Protein AF-A0A9X3GTL0-F1 (afdb_monomer_lite)

pLDDT: mean 81.9, std 16.26, range [33.69, 97.75]

Sequence (198 aa):
MMAAQIEPPAGISTIGQMEPIRIGATGACMTLAAVEAWAKSAAPGDSLKYAEGSLPKWSKVLPFVRDLAVRDIVFAWCDGGRRYWIKRLAKPYSSAPQPVRLARDIPPRDADMARLLSILTGYARKGVPCPSNRDLARRAELSNGDRASYLIKCLVGAGYIRCEVVPAHKGWHRIITIVGVLDGEGRDIRTADAEAGR

Secondary structure (DSSP, 8-state):
-PPP--PPPTT---BTTB--EEETTTEEE--HHHHHHHHHHPPTT-EEEEEES---TT-SHHHHHHHHHHTTSEEEEE-TTSEEEEEE-SSPP-PPPPP---------HHHHHHHHHHHHHHHHHTTPPP--HHHHHHHTT-S-HHHHHHHHHHHHHTTSEEEEEEEETTEEEEEEEE---B-TTS-BHHHHHHHTT-

Structure (mmCIF, N/CA/C/O backbone):
data_AF-A0A9X3GTL0-F1
#
_entry.id   AF-A0A9X3GTL0-F1
#
loop_
_atom_site.group_PDB
_atom_site.id
_atom_site.type_symbol
_atom_site.label_atom_id
_atom_site.label_alt_id
_atom_site.label_comp_id
_atom_site.label_asym_id
_atom_site.label_entity_id
_atom_site.label_seq_id
_atom_site.pdbx_PDB_ins_code
_atom_site.Cartn_x
_atom_site.Cartn_y
_atom_site.Cartn_z
_atom_site.occupancy
_atom_site.B_iso_or_equiv
_atom_site.auth_seq_id
_atom_site.auth_comp_id
_atom_site.auth_asym_id
_atom_site.auth_atom_id
_atom_site.pdbx_PDB_model_num
ATOM 1 N N . MET A 1 1 ? -19.277 -20.357 45.357 1.00 43.66 1 MET A N 1
ATOM 2 C CA . MET A 1 1 ? -17.827 -20.416 45.075 1.00 43.66 1 MET A CA 1
ATOM 3 C C . MET A 1 1 ? -17.419 -19.086 44.465 1.00 43.66 1 MET A C 1
ATOM 5 O O . MET A 1 1 ? -17.781 -18.825 43.327 1.00 43.66 1 MET A O 1
ATOM 9 N N . MET A 1 2 ? -16.790 -18.206 45.246 1.00 33.69 2 MET A N 1
ATOM 10 C CA . MET A 1 2 ? -16.282 -16.921 44.756 1.00 33.69 2 MET A CA 1
ATOM 11 C C . MET A 1 2 ? -14.881 -17.139 44.183 1.00 33.69 2 MET A C 1
ATOM 13 O O . MET A 1 2 ? -13.997 -17.606 44.896 1.00 33.69 2 MET A O 1
ATOM 17 N N . ALA A 1 3 ? -14.699 -16.858 42.893 1.00 37.12 3 ALA A N 1
ATOM 18 C CA . ALA A 1 3 ? -13.388 -16.885 42.259 1.00 37.12 3 ALA A CA 1
ATOM 19 C C . ALA A 1 3 ? -12.568 -15.684 42.749 1.00 37.12 3 ALA A C 1
ATOM 21 O O . ALA A 1 3 ? -13.005 -14.539 42.627 1.00 37.12 3 ALA A O 1
ATOM 22 N N . ALA A 1 4 ? -11.399 -15.961 43.324 1.00 37.81 4 ALA A N 1
ATOM 23 C CA . ALA A 1 4 ? -10.450 -14.948 43.758 1.00 37.81 4 ALA A CA 1
ATOM 24 C C . ALA A 1 4 ? -9.954 -14.140 42.548 1.00 37.81 4 ALA A C 1
ATOM 26 O O . ALA A 1 4 ? -9.439 -14.704 41.582 1.00 37.81 4 ALA A O 1
ATOM 27 N N . GLN A 1 5 ? -10.116 -12.818 42.606 1.00 36.84 5 GLN A N 1
ATOM 28 C CA . GLN A 1 5 ? -9.483 -11.893 41.671 1.00 36.84 5 GLN A CA 1
ATOM 29 C C . GLN A 1 5 ? -7.982 -11.869 41.977 1.00 36.84 5 GLN A C 1
ATOM 31 O O . GLN A 1 5 ? -7.558 -11.371 43.015 1.00 36.84 5 GLN A O 1
ATOM 36 N N . ILE A 1 6 ? -7.185 -12.458 41.088 1.00 44.44 6 ILE A N 1
ATOM 37 C CA . ILE A 1 6 ? -5.727 -12.357 41.121 1.00 44.44 6 ILE A CA 1
ATOM 38 C C . ILE A 1 6 ? -5.379 -10.961 40.599 1.00 44.44 6 ILE A C 1
ATOM 40 O O . ILE A 1 6 ? -5.516 -10.695 39.403 1.00 44.44 6 ILE A O 1
ATOM 44 N N . GLU A 1 7 ? -4.981 -10.054 41.491 1.00 37.06 7 GLU A N 1
ATOM 45 C CA . GLU A 1 7 ? -4.444 -8.754 41.091 1.00 37.06 7 GLU A CA 1
ATOM 46 C C . GLU A 1 7 ? -3.112 -8.953 40.342 1.00 37.06 7 GLU A C 1
ATOM 48 O O . GLU A 1 7 ? -2.230 -9.668 40.829 1.00 37.06 7 GLU A O 1
ATOM 53 N N . PRO A 1 8 ? -2.942 -8.367 39.142 1.00 42.88 8 PRO A N 1
ATOM 54 C CA . PRO A 1 8 ? -1.697 -8.484 38.395 1.00 42.88 8 PRO A CA 1
ATOM 55 C C . PRO A 1 8 ? -0.560 -7.708 39.088 1.00 42.88 8 PRO A C 1
ATOM 57 O O . PRO A 1 8 ? -0.805 -6.671 39.708 1.00 42.88 8 PRO A O 1
ATOM 60 N N . PRO A 1 9 ? 0.701 -8.165 38.961 1.00 43.03 9 PRO A N 1
ATOM 61 C CA . PRO A 1 9 ? 1.849 -7.517 39.588 1.00 43.03 9 PRO A CA 1
ATOM 62 C C . PRO A 1 9 ? 2.018 -6.066 39.113 1.00 43.03 9 PRO A C 1
ATOM 64 O O . PRO A 1 9 ? 1.893 -5.754 37.922 1.00 43.03 9 PRO A O 1
ATOM 67 N N . ALA A 1 10 ? 2.342 -5.181 40.059 1.00 40.44 10 ALA A N 1
ATOM 68 C CA . ALA A 1 10 ? 2.605 -3.768 39.814 1.00 40.44 10 ALA A CA 1
ATOM 69 C C . ALA A 1 10 ? 3.716 -3.601 38.761 1.00 40.44 10 ALA A C 1
ATOM 71 O O . ALA A 1 10 ? 4.876 -3.926 39.001 1.00 40.44 10 ALA A O 1
ATOM 72 N N . GLY A 1 11 ? 3.344 -3.116 37.572 1.00 47.66 11 GLY A N 1
ATOM 73 C CA . GLY A 1 11 ? 4.264 -2.889 36.450 1.00 47.66 11 GLY A CA 1
ATOM 74 C C . GLY A 1 11 ? 3.735 -3.342 35.086 1.00 47.66 11 GLY A C 1
ATOM 75 O O . GLY A 1 11 ? 4.224 -2.872 34.056 1.00 47.66 11 GLY A O 1
ATOM 76 N N . ILE A 1 12 ? 2.701 -4.190 35.048 1.00 44.53 12 ILE A N 1
ATOM 77 C CA . ILE A 1 12 ? 2.034 -4.593 33.802 1.00 44.53 12 ILE A CA 1
ATOM 78 C C . ILE A 1 12 ? 0.770 -3.748 33.623 1.00 44.53 12 ILE A C 1
ATOM 80 O O . ILE A 1 12 ? -0.306 -4.069 34.116 1.00 44.53 12 ILE A O 1
ATOM 84 N N . SER A 1 13 ? 0.913 -2.634 32.909 1.00 49.53 13 SER A N 1
ATOM 85 C CA . SER A 1 13 ? -0.215 -1.843 32.416 1.00 49.53 13 SER A CA 1
ATOM 86 C C . SER A 1 13 ? -0.981 -2.687 31.389 1.00 49.53 13 SER A C 1
ATOM 88 O O . SER A 1 13 ? -0.578 -2.789 30.231 1.00 49.53 13 SER A O 1
ATOM 90 N N . THR A 1 14 ? -2.067 -3.340 31.800 1.00 53.09 14 THR A N 1
ATOM 91 C CA . THR A 1 14 ? -2.932 -4.105 30.894 1.00 53.09 14 THR A CA 1
ATOM 92 C C . THR A 1 14 ? -3.542 -3.166 29.849 1.00 53.09 14 THR A C 1
ATOM 94 O O . THR A 1 14 ? -4.095 -2.107 30.160 1.00 53.09 14 THR A O 1
ATOM 97 N N . ILE A 1 15 ? -3.374 -3.504 28.571 1.00 58.53 15 ILE A N 1
ATOM 98 C CA . ILE A 1 15 ? -4.027 -2.842 27.438 1.00 58.53 15 ILE A CA 1
ATOM 99 C C . ILE A 1 15 ? -5.143 -3.793 26.998 1.00 58.53 15 ILE A C 1
ATOM 101 O O . ILE A 1 15 ? -4.896 -4.770 26.296 1.00 58.53 15 ILE A O 1
ATOM 105 N N . GLY A 1 16 ? -6.361 -3.555 27.487 1.00 59.62 16 GLY A N 1
ATOM 106 C CA . GLY A 1 16 ? -7.457 -4.520 27.360 1.00 59.62 16 GLY A CA 1
ATOM 107 C C . GLY A 1 16 ? -7.251 -5.780 28.207 1.00 59.62 16 GLY A C 1
ATOM 108 O O . GLY A 1 16 ? -6.554 -5.745 29.217 1.00 59.62 16 GLY A O 1
ATOM 109 N N . GLN A 1 17 ? -7.871 -6.891 27.792 1.00 63.09 17 GLN A N 1
ATOM 110 C CA . GLN A 1 17 ? -7.728 -8.215 28.424 1.00 63.09 17 GLN A CA 1
ATOM 111 C C . GLN A 1 17 ? -6.620 -9.087 27.801 1.00 63.09 17 GLN A C 1
ATOM 113 O O . GLN A 1 17 ? -6.506 -10.262 28.135 1.00 63.09 17 GLN A O 1
ATOM 118 N N . MET A 1 18 ? -5.817 -8.547 26.880 1.00 60.81 18 MET A N 1
ATOM 119 C CA . MET A 1 18 ? -4.748 -9.290 26.206 1.00 60.81 18 MET A CA 1
ATOM 120 C C . MET A 1 18 ? -3.379 -8.710 26.547 1.00 60.81 18 MET A C 1
ATOM 122 O O . MET A 1 18 ? -3.244 -7.511 26.790 1.00 60.81 18 MET A O 1
ATOM 126 N N . GLU A 1 19 ? -2.355 -9.562 26.526 1.00 68.19 19 GLU A N 1
ATOM 127 C CA . GLU A 1 19 ? -0.972 -9.119 26.659 1.00 68.19 19 GLU A CA 1
ATOM 128 C C . GLU A 1 19 ? -0.599 -8.244 25.446 1.00 68.19 19 GLU A C 1
ATOM 130 O O . GLU A 1 19 ? -0.718 -8.689 24.297 1.00 68.19 19 GLU A O 1
ATOM 135 N N . PRO A 1 20 ? -0.224 -6.970 25.650 1.00 70.00 20 PRO A N 1
ATOM 136 C CA . PRO A 1 20 ? 0.066 -6.078 24.540 1.00 70.00 20 PRO A CA 1
ATOM 137 C C . PRO A 1 20 ? 1.376 -6.443 23.851 1.00 70.00 20 PRO A C 1
ATOM 139 O O . PRO A 1 20 ? 2.355 -6.824 24.493 1.00 70.00 20 PRO A O 1
ATOM 142 N N . ILE A 1 21 ? 1.445 -6.202 22.541 1.00 77.75 21 ILE A N 1
ATOM 143 C CA . ILE A 1 21 ? 2.721 -6.237 21.833 1.00 77.75 21 ILE A CA 1
ATOM 144 C C . ILE A 1 21 ? 3.514 -5.004 22.262 1.00 77.75 21 ILE A C 1
ATOM 146 O O . ILE A 1 21 ? 3.141 -3.865 21.963 1.00 77.75 21 ILE A O 1
ATOM 150 N N . ARG A 1 22 ? 4.626 -5.241 22.960 1.00 77.00 22 ARG A N 1
ATOM 151 C CA . ARG A 1 22 ? 5.636 -4.221 23.254 1.00 77.00 22 ARG A CA 1
ATOM 152 C C . ARG A 1 22 ? 6.341 -3.836 21.957 1.00 77.00 22 ARG A C 1
ATOM 154 O O . ARG A 1 22 ? 6.874 -4.688 21.249 1.00 77.00 22 ARG A O 1
ATOM 161 N N . ILE A 1 23 ? 6.348 -2.545 21.644 1.00 74.12 23 ILE A N 1
ATOM 162 C CA . ILE A 1 23 ? 7.000 -1.993 20.463 1.00 74.12 23 ILE A CA 1
ATOM 163 C C . ILE A 1 23 ? 8.072 -0.999 20.915 1.00 74.12 23 ILE A C 1
ATOM 165 O O . ILE A 1 23 ? 7.803 0.175 21.175 1.00 74.12 23 ILE A O 1
ATOM 169 N N . GLY A 1 24 ? 9.308 -1.491 21.003 1.00 69.75 24 GLY A N 1
ATOM 170 C CA . GLY A 1 24 ? 10.448 -0.732 21.516 1.00 69.75 24 GLY A CA 1
ATOM 171 C C . GLY A 1 24 ? 10.385 -0.505 23.030 1.00 69.75 24 GLY A C 1
ATOM 172 O O . GLY A 1 24 ? 9.686 -1.210 23.752 1.00 69.75 24 GLY A O 1
ATOM 173 N N . ALA A 1 25 ? 11.138 0.488 23.512 1.00 71.31 25 ALA A N 1
ATOM 174 C CA . ALA A 1 25 ? 11.301 0.739 24.947 1.00 71.31 25 ALA A CA 1
ATOM 175 C C . ALA A 1 25 ? 10.091 1.426 25.611 1.00 71.31 25 ALA A C 1
ATOM 177 O O . ALA A 1 25 ? 9.917 1.319 26.820 1.00 71.31 25 ALA A O 1
ATOM 178 N N . THR A 1 26 ? 9.265 2.152 24.850 1.00 80.00 26 THR A N 1
ATOM 179 C CA . THR A 1 26 ? 8.249 3.059 25.420 1.00 80.00 26 THR A CA 1
ATOM 180 C C . THR A 1 26 ? 6.853 2.907 24.828 1.00 80.00 26 THR A C 1
ATOM 182 O O . THR A 1 26 ? 5.942 3.577 25.300 1.00 80.00 26 THR A O 1
ATOM 185 N N . GLY A 1 27 ? 6.665 2.075 23.800 1.00 84.81 27 GLY A N 1
ATOM 186 C CA . GLY A 1 27 ? 5.382 1.887 23.127 1.00 84.81 27 GLY A CA 1
ATOM 187 C C . GLY A 1 27 ? 4.814 0.492 23.352 1.00 84.81 27 GLY A C 1
ATOM 188 O O . GLY A 1 27 ? 5.551 -0.493 23.378 1.00 84.81 27 GLY A O 1
ATOM 189 N N . ALA A 1 28 ? 3.497 0.389 23.472 1.00 88.44 28 ALA A N 1
ATOM 190 C CA . ALA A 1 28 ? 2.800 -0.889 23.464 1.00 88.44 28 ALA A CA 1
ATOM 191 C C . ALA A 1 28 ? 1.430 -0.734 22.803 1.00 88.44 28 ALA A C 1
ATOM 193 O O . ALA A 1 28 ? 0.769 0.292 22.960 1.00 88.44 28 ALA A O 1
ATOM 194 N N . CYS A 1 29 ? 0.995 -1.731 22.038 1.00 91.00 29 CYS A N 1
ATOM 195 C CA . CYS A 1 29 ? -0.355 -1.754 21.486 1.00 91.00 29 CYS A CA 1
ATOM 196 C C . CYS A 1 29 ? -0.900 -3.171 21.366 1.00 91.00 29 CYS A C 1
ATOM 198 O O . CYS A 1 29 ? -0.155 -4.147 21.288 1.00 91.00 29 CYS A O 1
ATOM 200 N N . MET A 1 30 ? -2.222 -3.279 21.304 1.00 92.00 30 MET A N 1
ATOM 201 C CA . MET A 1 30 ? -2.885 -4.521 20.918 1.00 92.00 30 MET A CA 1
ATOM 202 C C . MET A 1 30 ? -2.563 -4.873 19.464 1.00 92.00 30 MET A C 1
ATOM 204 O O . MET A 1 30 ? -2.210 -4.008 18.659 1.00 92.00 30 MET A O 1
ATOM 208 N N . THR A 1 31 ? -2.707 -6.147 19.106 1.00 91.06 31 THR A N 1
ATOM 209 C CA . THR A 1 31 ? -2.659 -6.553 17.697 1.00 91.06 31 THR A CA 1
ATOM 210 C C . THR A 1 31 ? -3.848 -5.952 16.946 1.00 91.06 31 THR A C 1
ATOM 212 O O . THR A 1 31 ? -4.906 -5.699 17.524 1.00 91.06 31 THR A O 1
ATOM 215 N N . LEU A 1 32 ? -3.706 -5.765 15.631 1.00 92.44 32 LEU A N 1
ATOM 216 C CA . LEU A 1 32 ? -4.818 -5.311 14.791 1.00 92.44 32 LEU A CA 1
ATOM 217 C C . LEU A 1 32 ? -6.026 -6.257 14.900 1.00 92.44 32 LEU A C 1
ATOM 219 O O . LEU A 1 32 ? -7.148 -5.793 15.078 1.00 92.44 32 LEU A O 1
ATOM 223 N N . ALA A 1 33 ? -5.777 -7.570 14.893 1.00 92.19 33 ALA A N 1
ATOM 224 C CA . ALA A 1 33 ? -6.811 -8.589 15.050 1.00 92.19 33 ALA A CA 1
ATOM 225 C C . ALA A 1 33 ? -7.538 -8.497 16.402 1.00 92.19 33 ALA A C 1
ATOM 227 O O . ALA A 1 33 ? -8.751 -8.671 16.450 1.00 92.19 33 ALA A O 1
ATOM 228 N N . ALA A 1 34 ? -6.831 -8.183 17.492 1.00 93.38 34 ALA A N 1
ATOM 229 C CA . ALA A 1 34 ? -7.447 -8.046 18.809 1.00 93.38 34 ALA A CA 1
ATOM 230 C C . ALA A 1 34 ? -8.336 -6.795 18.905 1.00 93.38 34 ALA A C 1
ATOM 232 O O . ALA A 1 34 ? -9.433 -6.863 19.456 1.00 93.38 34 ALA A O 1
ATOM 233 N N . VAL A 1 35 ? -7.907 -5.669 18.322 1.00 94.50 35 VAL A N 1
ATOM 234 C CA . VAL A 1 35 ? -8.745 -4.458 18.243 1.00 94.50 35 VAL A CA 1
ATOM 235 C C . VAL A 1 35 ? -9.972 -4.701 17.363 1.00 94.50 35 VAL A C 1
ATOM 237 O O . VAL A 1 35 ? -11.073 -4.277 17.708 1.00 94.50 35 VAL A O 1
ATOM 240 N N . GLU A 1 36 ? -9.806 -5.408 16.244 1.00 95.69 36 GLU A N 1
ATOM 241 C CA . GLU A 1 36 ? -10.913 -5.784 15.364 1.00 95.69 36 GLU A CA 1
ATOM 242 C C . GLU A 1 36 ? -11.915 -6.713 16.060 1.00 95.69 36 GLU A C 1
ATOM 244 O O . GLU A 1 36 ? -13.120 -6.472 15.987 1.00 95.69 36 GLU A O 1
ATOM 249 N N . ALA A 1 37 ? -11.432 -7.747 16.752 1.00 95.25 37 ALA A N 1
ATOM 250 C CA . ALA A 1 37 ? -12.269 -8.679 17.499 1.00 95.25 37 ALA A CA 1
ATOM 251 C C . ALA A 1 37 ? -13.076 -7.951 18.579 1.00 95.25 37 ALA A C 1
ATOM 253 O O . ALA A 1 37 ? -14.293 -8.116 18.639 1.00 95.25 37 ALA A O 1
ATOM 254 N N . TRP A 1 38 ? -12.429 -7.073 19.353 1.00 95.81 38 TRP A N 1
ATOM 255 C CA . TRP A 1 38 ? -13.121 -6.242 20.335 1.00 95.81 38 TRP A CA 1
ATOM 256 C C . TRP A 1 38 ? -14.181 -5.350 19.682 1.00 95.81 38 TRP A C 1
ATOM 258 O O . TRP A 1 38 ? -15.316 -5.320 20.140 1.00 95.81 38 TRP A O 1
ATOM 268 N N . ALA A 1 39 ? -13.865 -4.667 18.576 1.00 96.12 39 ALA A N 1
ATOM 269 C CA . ALA A 1 39 ? -14.826 -3.790 17.904 1.00 96.12 39 ALA A CA 1
ATOM 270 C C . ALA A 1 39 ? -16.065 -4.544 17.376 1.00 96.12 39 ALA A C 1
ATOM 272 O O . ALA A 1 39 ? -17.151 -3.963 17.313 1.00 96.12 39 ALA A O 1
ATOM 273 N N . LYS A 1 40 ? -15.910 -5.825 17.008 1.00 96.56 40 LYS A N 1
ATOM 274 C CA . LYS A 1 40 ? -17.008 -6.704 16.578 1.00 96.56 40 LYS A CA 1
ATOM 275 C C . LYS A 1 40 ? -17.897 -7.154 17.737 1.00 96.56 40 LYS A C 1
ATOM 277 O O . LYS A 1 40 ? -19.106 -7.235 17.545 1.00 96.56 40 LYS A O 1
ATOM 282 N N . SER A 1 41 ? -17.320 -7.462 18.899 1.00 95.44 41 SER A N 1
ATOM 283 C CA . SER A 1 41 ? -18.051 -8.058 20.027 1.00 95.44 41 SER A CA 1
ATOM 284 C C . SER A 1 41 ? -18.493 -7.067 21.107 1.00 95.44 41 SER A C 1
ATOM 286 O O . SER A 1 41 ? -19.380 -7.397 21.887 1.00 95.44 41 SER A O 1
ATOM 288 N N . ALA A 1 42 ? -17.868 -5.892 21.195 1.00 94.88 42 ALA A N 1
ATOM 289 C CA . ALA A 1 42 ? -18.140 -4.906 22.238 1.00 94.88 42 ALA A CA 1
ATOM 290 C C . ALA A 1 42 ? -19.554 -4.320 22.132 1.00 94.88 42 ALA A C 1
ATOM 292 O O . ALA A 1 42 ? -20.040 -4.016 21.035 1.00 94.88 42 ALA A O 1
ATOM 293 N N . ALA A 1 43 ? -20.186 -4.106 23.285 1.00 92.94 43 ALA A N 1
ATOM 294 C CA . ALA A 1 43 ? -21.471 -3.434 23.379 1.00 92.94 43 ALA A CA 1
ATOM 295 C C . ALA A 1 43 ? -21.301 -1.913 23.197 1.00 92.94 43 ALA A C 1
ATOM 297 O O . ALA A 1 43 ? -20.251 -1.356 23.537 1.00 92.94 43 ALA A O 1
ATOM 298 N N . PRO A 1 44 ? -22.313 -1.193 22.676 1.00 96.69 44 PRO A N 1
ATOM 299 C CA . PRO A 1 44 ? -22.284 0.266 22.637 1.00 96.69 44 PRO A CA 1
ATOM 300 C C . PRO A 1 44 ? -22.039 0.856 24.031 1.00 96.69 44 PRO A C 1
ATOM 302 O O . PRO A 1 44 ? -22.753 0.546 24.978 1.00 96.69 44 PRO A O 1
ATOM 305 N N . GLY A 1 45 ? -21.043 1.732 24.150 1.00 94.62 45 GLY A N 1
ATOM 306 C CA . GLY A 1 45 ? -20.617 2.322 25.418 1.00 94.62 45 GLY A CA 1
ATOM 307 C C . GLY A 1 45 ? -19.328 1.730 25.992 1.00 94.62 45 GLY A C 1
ATOM 308 O O . GLY A 1 45 ? -18.622 2.451 26.705 1.00 94.62 45 GLY A O 1
ATOM 309 N N . ASP A 1 46 ? -18.978 0.493 25.631 1.00 94.06 46 ASP A N 1
ATOM 310 C CA . ASP A 1 46 ? -17.763 -0.171 26.108 1.00 94.06 46 ASP A CA 1
ATOM 311 C C . ASP A 1 46 ? -16.516 0.608 25.705 1.00 94.06 46 ASP A C 1
ATOM 313 O O . ASP A 1 46 ? -16.435 1.162 24.606 1.00 94.06 46 ASP A O 1
ATOM 317 N N . SER A 1 47 ? -15.521 0.637 26.590 1.00 94.75 47 SER A N 1
ATOM 318 C CA . SER A 1 47 ? -14.260 1.344 26.364 1.00 94.75 47 SER A CA 1
ATOM 319 C C . SER A 1 47 ? -13.065 0.405 26.477 1.00 94.75 47 SER A C 1
ATOM 321 O O . SER A 1 47 ? -13.045 -0.501 27.307 1.00 94.75 47 SER A O 1
ATOM 323 N N . LEU A 1 48 ? -12.053 0.640 25.647 1.00 94.19 48 LEU A N 1
ATOM 324 C CA . LEU A 1 48 ? -10.835 -0.156 25.574 1.00 94.19 48 LEU A CA 1
ATOM 325 C C . LEU A 1 48 ? -9.626 0.761 25.392 1.00 94.19 48 LEU A C 1
ATOM 327 O O . LEU A 1 48 ? -9.563 1.549 24.448 1.00 94.19 48 LEU A O 1
ATOM 331 N N . LYS A 1 49 ? -8.625 0.618 26.261 1.00 94.62 49 LYS A N 1
ATOM 332 C CA . LYS A 1 49 ? -7.279 1.128 25.988 1.00 94.62 49 LYS A CA 1
ATOM 333 C C . LYS A 1 49 ? -6.628 0.174 24.997 1.00 94.62 49 LYS A C 1
ATOM 335 O O . LYS A 1 49 ? -6.508 -1.002 25.317 1.00 94.62 49 LYS A O 1
ATOM 340 N N . TYR A 1 50 ? -6.218 0.660 23.828 1.00 93.75 50 TYR A N 1
ATOM 341 C CA . TYR A 1 50 ? -5.656 -0.183 22.760 1.00 93.75 50 TYR A CA 1
ATOM 342 C C . TYR A 1 50 ? -4.168 0.075 22.501 1.00 93.75 50 TYR A C 1
ATOM 344 O O . TYR A 1 50 ? -3.502 -0.738 21.854 1.00 93.75 50 TYR A O 1
ATOM 352 N N . ALA A 1 51 ? -3.638 1.199 22.985 1.00 93.62 51 ALA A N 1
ATOM 353 C CA . ALA A 1 51 ? -2.225 1.524 22.883 1.00 93.62 51 ALA A CA 1
ATOM 354 C C . ALA A 1 51 ? -1.762 2.468 23.994 1.00 93.62 51 ALA A C 1
ATOM 356 O O . ALA A 1 51 ? -2.555 3.200 24.583 1.00 93.62 51 ALA A O 1
ATOM 357 N N . GLU A 1 52 ? -0.457 2.498 24.232 1.00 93.06 52 GLU A N 1
ATOM 358 C CA . GLU A 1 52 ? 0.206 3.473 25.089 1.00 93.06 52 GLU A CA 1
ATOM 359 C C . GLU A 1 52 ? 1.594 3.844 24.549 1.00 93.06 52 GLU A C 1
ATOM 361 O O . GLU A 1 52 ? 2.253 3.061 23.857 1.00 93.06 52 GLU A O 1
ATOM 366 N N . GLY A 1 53 ? 2.024 5.067 24.856 1.00 90.88 53 GLY A N 1
ATOM 367 C CA . GLY A 1 53 ? 3.356 5.568 24.551 1.00 90.88 53 GLY A CA 1
ATOM 368 C C . GLY A 1 53 ? 3.567 5.984 23.094 1.00 90.88 53 GLY A C 1
ATOM 369 O O . GLY A 1 53 ? 2.669 6.498 22.425 1.00 90.88 53 GLY A O 1
ATOM 370 N N . SER A 1 54 ? 4.803 5.843 22.611 1.00 87.81 54 SER A N 1
ATOM 371 C CA . SER A 1 54 ? 5.179 6.250 21.252 1.00 87.81 54 SER A CA 1
ATOM 372 C C . SER A 1 54 ? 5.134 5.059 20.301 1.00 87.81 54 SER A C 1
ATOM 374 O O . SER A 1 54 ? 6.063 4.256 20.264 1.00 87.81 54 SER A O 1
ATOM 376 N N . LEU A 1 55 ? 4.074 4.960 19.497 1.00 84.06 55 LEU A N 1
ATOM 377 C CA . LEU A 1 55 ? 3.972 3.926 18.468 1.00 84.06 55 LEU A CA 1
ATOM 378 C C . LEU A 1 55 ? 4.779 4.301 17.215 1.00 84.06 55 LEU A C 1
ATOM 380 O O . LEU A 1 55 ? 4.740 5.455 16.778 1.00 84.06 55 LEU A O 1
ATOM 384 N N . PRO A 1 56 ? 5.483 3.348 16.583 1.00 81.00 56 PRO A N 1
ATOM 385 C CA . PRO A 1 56 ? 6.203 3.622 15.349 1.00 81.00 56 PRO A CA 1
ATOM 386 C C . PRO A 1 56 ? 5.252 3.804 14.166 1.00 81.00 56 PRO A C 1
ATOM 388 O O . PRO A 1 56 ? 4.159 3.238 14.117 1.00 81.00 56 PRO A O 1
ATOM 391 N N . LYS A 1 57 ? 5.720 4.541 13.150 1.00 82.25 57 LYS A N 1
ATOM 392 C CA . LYS A 1 57 ? 4.945 4.880 11.941 1.00 82.25 57 LYS A CA 1
ATOM 393 C C . LYS A 1 57 ? 4.431 3.664 11.160 1.00 82.25 57 LYS A C 1
ATOM 395 O O . LYS A 1 57 ? 3.453 3.785 10.431 1.00 82.25 57 LYS A O 1
ATOM 400 N N . TRP A 1 58 ? 5.081 2.508 11.290 1.00 83.62 58 TRP A N 1
ATOM 401 C CA . TRP A 1 58 ? 4.668 1.275 10.619 1.00 83.62 58 TRP A CA 1
ATOM 402 C C . TRP A 1 58 ? 3.513 0.546 11.326 1.00 83.62 58 TRP A C 1
ATOM 404 O O . TRP A 1 58 ? 2.926 -0.354 10.723 1.00 83.62 58 TRP A O 1
ATOM 414 N N . SER A 1 59 ? 3.152 0.927 12.562 1.00 87.19 59 SER A N 1
ATOM 415 C CA . SER A 1 59 ? 2.024 0.321 13.280 1.00 87.19 59 SER A CA 1
ATOM 416 C C . SER A 1 59 ? 0.715 0.566 12.531 1.00 87.19 59 SER A C 1
ATOM 418 O O . SER A 1 59 ? 0.322 1.702 12.261 1.00 87.19 59 SER A O 1
ATOM 420 N N . LYS A 1 60 ? 0.020 -0.524 12.196 1.00 91.38 60 LYS A N 1
ATOM 421 C CA . LYS A 1 60 ? -1.250 -0.485 11.455 1.00 91.38 60 LYS A CA 1
ATOM 422 C C . LYS A 1 60 ? -2.466 -0.238 12.347 1.00 91.38 60 LYS A C 1
ATOM 424 O O . LYS A 1 60 ? -3.532 0.086 11.833 1.00 91.38 60 LYS A O 1
ATOM 429 N N . VAL A 1 61 ? -2.299 -0.324 13.666 1.00 92.94 61 VAL A N 1
ATOM 430 C CA . VAL A 1 61 ? -3.388 -0.188 14.644 1.00 92.94 61 VAL A CA 1
ATOM 431 C C . VAL A 1 61 ? -3.950 1.234 14.662 1.00 92.94 61 VAL A C 1
ATOM 433 O O . VAL A 1 61 ? -5.163 1.412 14.653 1.00 92.94 61 VAL A O 1
ATOM 436 N N . LEU A 1 62 ? -3.087 2.255 14.614 1.00 91.50 62 LEU A N 1
ATOM 437 C CA . LEU A 1 62 ? -3.523 3.657 14.600 1.00 91.50 62 LEU A CA 1
ATOM 438 C C . LEU A 1 62 ? -4.342 4.014 13.343 1.00 91.50 62 LEU A C 1
ATOM 440 O O . LEU A 1 62 ? -5.439 4.550 13.503 1.00 91.50 62 LEU A O 1
ATOM 444 N N . PRO A 1 63 ? -3.880 3.725 12.105 1.00 93.88 63 PRO A N 1
ATOM 445 C CA . PRO A 1 63 ? -4.707 3.899 10.910 1.00 93.88 63 PRO A CA 1
ATOM 446 C C . PRO A 1 63 ? -6.037 3.143 10.977 1.00 93.88 63 PRO A C 1
ATOM 448 O O . PRO A 1 63 ? -7.061 3.696 10.594 1.00 93.88 63 PRO A O 1
ATOM 451 N N . PHE A 1 64 ? -6.031 1.915 11.500 1.00 94.88 64 P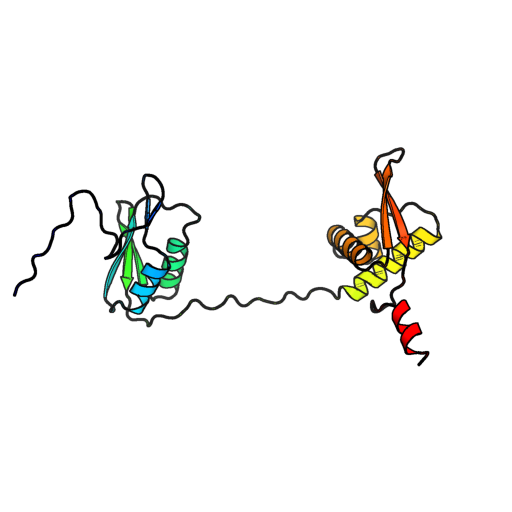HE A N 1
ATOM 452 C CA . PHE A 1 64 ? -7.235 1.096 11.627 1.00 94.88 64 PHE A CA 1
ATOM 453 C C . PHE A 1 64 ? -8.265 1.700 12.592 1.00 94.88 64 PHE A C 1
ATOM 455 O O . PHE A 1 64 ? -9.436 1.830 12.249 1.00 94.88 64 PHE A O 1
ATOM 462 N N . VAL A 1 65 ? -7.833 2.146 13.776 1.00 95.75 65 VAL A N 1
ATOM 463 C CA . VAL A 1 65 ? -8.713 2.828 14.739 1.00 95.75 65 VAL A CA 1
ATOM 464 C C . VAL A 1 65 ? -9.252 4.143 14.176 1.00 95.75 65 VAL A C 1
ATOM 466 O O . VAL A 1 65 ? -10.423 4.457 14.373 1.00 95.75 65 VAL A O 1
ATOM 469 N N . ARG A 1 66 ? -8.431 4.903 13.443 1.00 95.44 66 ARG A N 1
ATOM 470 C CA . ARG A 1 66 ? -8.889 6.128 12.768 1.00 95.44 66 ARG A CA 1
ATOM 471 C C . ARG A 1 66 ? -9.958 5.836 11.722 1.00 95.44 66 ARG A C 1
ATOM 473 O O . ARG A 1 66 ? -10.941 6.559 11.669 1.00 95.44 66 ARG A O 1
ATOM 480 N N . ASP A 1 67 ? -9.791 4.783 10.931 1.00 95.62 67 ASP A N 1
ATOM 481 C CA . ASP A 1 67 ? -10.797 4.348 9.961 1.00 95.62 67 ASP A CA 1
ATOM 482 C C . ASP A 1 67 ? -12.108 3.910 10.642 1.00 95.62 67 ASP A C 1
ATOM 484 O O . ASP A 1 67 ? -13.191 4.286 10.198 1.00 95.62 67 ASP A O 1
ATOM 488 N N . LEU A 1 68 ? -12.039 3.188 11.767 1.00 96.44 68 LEU A N 1
ATOM 489 C CA . LEU A 1 68 ? -13.225 2.885 12.580 1.00 96.44 68 LEU A CA 1
ATOM 490 C C . LEU A 1 68 ? -13.906 4.160 13.105 1.00 96.44 68 LEU A C 1
ATOM 492 O O . LEU A 1 68 ? -15.135 4.214 13.156 1.00 96.44 68 LEU A O 1
ATOM 496 N N . ALA A 1 69 ? -13.124 5.172 13.486 1.00 96.94 69 ALA A N 1
ATOM 497 C CA . ALA A 1 69 ? -13.642 6.443 13.981 1.00 96.94 69 ALA A CA 1
ATOM 498 C C . ALA A 1 69 ? -14.292 7.289 12.879 1.00 96.94 69 ALA A C 1
ATOM 500 O O . ALA A 1 69 ? -15.390 7.791 13.076 1.00 96.94 69 ALA A O 1
ATOM 501 N N . VAL A 1 70 ? -13.675 7.378 11.695 1.00 96.25 70 VAL A N 1
ATOM 502 C CA . VAL A 1 70 ? -14.251 8.049 10.510 1.00 96.25 70 VAL A CA 1
ATOM 503 C C . VAL A 1 70 ? -15.574 7.409 10.092 1.00 96.25 70 VAL A C 1
ATOM 505 O O . VAL A 1 70 ? -16.462 8.080 9.579 1.00 96.25 70 VAL A O 1
ATOM 508 N N . ARG A 1 71 ? -15.719 6.101 10.315 1.00 95.12 71 ARG A N 1
ATOM 509 C CA . ARG A 1 71 ? -16.952 5.366 10.038 1.00 95.12 71 ARG A CA 1
ATOM 510 C C . ARG A 1 71 ? -17.949 5.402 11.192 1.00 95.12 71 ARG A C 1
ATOM 512 O O . ARG A 1 71 ? -18.932 4.678 11.096 1.00 95.12 71 ARG A O 1
ATOM 519 N N . ASP A 1 72 ? -17.739 6.185 12.249 1.00 97.62 72 ASP A N 1
ATOM 520 C CA . ASP A 1 72 ? -18.594 6.274 13.447 1.00 97.62 72 ASP A CA 1
ATOM 521 C C . ASP A 1 72 ? -18.841 4.932 14.161 1.00 97.62 72 ASP A C 1
ATOM 523 O O . ASP A 1 72 ? -19.869 4.730 14.809 1.00 97.62 72 ASP A O 1
ATOM 527 N N . ILE A 1 73 ? -17.919 3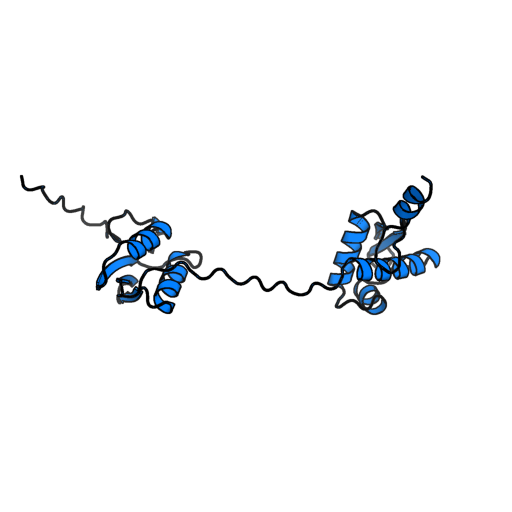.974 14.037 1.00 97.62 73 ILE A N 1
ATOM 528 C CA . ILE A 1 73 ? -18.002 2.683 14.742 1.00 97.62 73 ILE A CA 1
ATOM 529 C C . ILE A 1 73 ? -17.433 2.832 16.160 1.00 97.62 73 ILE A C 1
ATOM 531 O O . ILE A 1 73 ? -17.932 2.222 17.115 1.00 97.62 73 ILE A O 1
ATOM 535 N N . VAL A 1 74 ? -16.408 3.670 16.319 1.00 97.75 74 VAL A N 1
ATOM 536 C CA . VAL A 1 74 ? -15.789 3.976 17.613 1.00 97.75 74 VAL A CA 1
ATOM 537 C C . VAL A 1 74 ? -15.545 5.473 17.765 1.00 97.75 74 VAL A C 1
ATOM 539 O O . VAL A 1 74 ? -15.351 6.181 16.787 1.00 97.75 74 VAL A O 1
ATOM 542 N N . PHE A 1 75 ? -15.482 5.950 19.001 1.00 97.50 75 PHE A N 1
ATOM 543 C CA . PHE A 1 75 ? -14.894 7.241 19.340 1.00 97.50 75 PHE A CA 1
ATOM 544 C C . PHE A 1 75 ? -13.487 7.006 19.888 1.00 97.50 75 PHE A C 1
ATOM 546 O O . PHE A 1 75 ? -13.327 6.221 20.821 1.00 97.50 75 PHE A O 1
ATOM 553 N N . ALA A 1 76 ? -12.471 7.652 19.316 1.00 96.69 76 ALA A N 1
ATOM 554 C CA . ALA A 1 76 ? -11.076 7.482 19.717 1.00 96.69 76 ALA A CA 1
ATOM 555 C C . ALA A 1 76 ? -10.540 8.749 20.391 1.00 96.69 76 ALA A C 1
ATOM 557 O O . ALA A 1 76 ? -10.733 9.850 19.880 1.00 96.69 76 ALA A O 1
ATOM 558 N N . TRP A 1 77 ? -9.815 8.595 21.498 1.00 96.06 77 TRP A N 1
ATOM 559 C CA . TRP A 1 77 ? -9.148 9.705 22.179 1.00 96.06 77 TRP A CA 1
ATOM 560 C C . TRP A 1 77 ? -7.799 9.282 22.760 1.00 96.06 77 TRP A C 1
ATOM 562 O O . TRP A 1 77 ? -7.464 8.099 22.844 1.00 96.06 77 TRP A O 1
ATOM 572 N N . CYS A 1 78 ? -7.002 10.274 23.139 1.00 93.81 78 CYS A N 1
ATOM 573 C CA . CYS A 1 78 ? -5.739 10.091 23.836 1.00 93.81 78 CYS A CA 1
ATOM 574 C C . CYS A 1 78 ? -5.821 10.843 25.160 1.00 93.81 78 CYS A C 1
ATOM 576 O O . CYS A 1 78 ? -6.259 11.993 25.177 1.00 93.81 78 CYS A O 1
ATOM 578 N N . ASP A 1 79 ? -5.392 10.222 26.256 1.00 88.00 79 ASP A N 1
ATOM 579 C CA . ASP A 1 79 ? -5.154 10.973 27.485 1.00 88.00 79 ASP A CA 1
ATOM 580 C C . ASP A 1 79 ? -3.792 11.681 27.445 1.00 88.00 79 ASP A C 1
ATOM 582 O O . ASP A 1 79 ? -2.906 11.334 26.657 1.00 88.00 79 ASP A O 1
ATOM 586 N N . GLY A 1 80 ? -3.611 12.692 28.300 1.00 82.25 80 GLY A N 1
ATOM 587 C CA . GLY A 1 80 ? -2.361 13.459 28.383 1.00 82.25 80 GLY A CA 1
ATOM 588 C C . GLY A 1 80 ? -1.114 12.613 28.692 1.00 82.25 80 GLY A C 1
ATOM 589 O O . GLY A 1 80 ? 0.002 13.086 28.508 1.00 82.25 80 GLY A O 1
ATOM 590 N N . GLY A 1 81 ? -1.285 11.348 29.099 1.00 85.56 81 GLY A N 1
ATOM 591 C CA . GLY A 1 81 ? -0.217 10.378 29.336 1.00 85.56 81 GLY A CA 1
ATOM 592 C C . GLY A 1 81 ? 0.134 9.509 28.123 1.00 85.56 81 GLY A C 1
ATOM 593 O O . GLY A 1 81 ? 0.787 8.484 28.296 1.00 85.56 81 GLY A O 1
ATOM 594 N N . ARG A 1 82 ? -0.298 9.875 26.905 1.00 88.81 82 ARG A N 1
ATOM 595 C CA . ARG A 1 82 ? -0.111 9.078 25.674 1.00 88.81 82 ARG A CA 1
ATOM 596 C C . ARG A 1 82 ? -0.741 7.686 25.752 1.00 88.81 82 ARG A C 1
ATOM 598 O O . ARG A 1 82 ? -0.244 6.759 25.114 1.00 88.81 82 ARG A O 1
ATOM 605 N N . ARG A 1 83 ? -1.816 7.508 26.524 1.00 91.25 83 ARG A N 1
ATOM 606 C CA . ARG A 1 83 ? -2.626 6.286 26.466 1.00 91.25 83 ARG A CA 1
ATOM 607 C C . ARG A 1 83 ? -3.791 6.535 25.525 1.00 91.25 83 ARG A C 1
ATOM 609 O O . ARG A 1 83 ? -4.522 7.517 25.661 1.00 91.25 83 ARG A O 1
ATOM 616 N N . TYR A 1 84 ? -3.935 5.649 24.555 1.00 94.00 84 TYR A N 1
ATOM 617 C CA . TYR A 1 84 ? -4.928 5.753 23.504 1.00 94.00 84 TYR A CA 1
ATOM 618 C C . TYR A 1 84 ? -6.083 4.814 23.804 1.00 94.00 84 TYR A C 1
ATOM 620 O O . TYR A 1 84 ? -5.905 3.613 24.036 1.00 94.00 84 TYR A O 1
ATOM 628 N N . TRP A 1 85 ? -7.273 5.387 23.755 1.00 95.44 85 TRP A N 1
ATOM 629 C CA . TRP A 1 85 ? -8.517 4.742 24.113 1.00 95.44 85 TRP A CA 1
ATOM 630 C C . TRP A 1 85 ? -9.497 4.803 22.949 1.00 95.44 85 TRP A C 1
ATOM 632 O O . TRP A 1 85 ? -9.458 5.716 22.119 1.00 95.44 85 TRP A O 1
ATOM 642 N N . ILE A 1 86 ? -10.377 3.813 22.900 1.00 97.31 86 ILE A N 1
ATOM 643 C CA . ILE A 1 86 ? -11.537 3.773 22.018 1.00 97.31 86 ILE A CA 1
ATOM 644 C C . ILE A 1 86 ? -12.785 3.429 22.819 1.00 97.31 86 ILE A C 1
ATOM 646 O O . ILE A 1 86 ? -12.715 2.673 23.784 1.00 97.31 86 ILE A O 1
ATOM 650 N N . LYS A 1 87 ? -13.926 3.971 22.399 1.00 97.31 87 LYS A N 1
ATOM 651 C CA . LYS A 1 87 ? -15.254 3.685 22.943 1.00 97.31 87 LYS A CA 1
ATOM 652 C C . LYS A 1 87 ? -16.164 3.233 21.816 1.00 97.31 87 LYS A C 1
ATOM 654 O O . LYS A 1 87 ? -16.210 3.875 20.769 1.00 97.31 87 LYS A O 1
ATOM 659 N N . ARG A 1 88 ? -16.889 2.139 22.018 1.00 97.75 88 ARG A N 1
ATOM 660 C CA . ARG A 1 88 ? -17.802 1.569 21.033 1.00 97.75 88 ARG A CA 1
ATOM 661 C C . ARG A 1 88 ? -19.051 2.442 20.900 1.00 97.75 88 ARG A C 1
ATOM 663 O O . ARG A 1 88 ? -19.685 2.777 21.898 1.00 97.75 88 ARG A O 1
ATOM 670 N N . LEU A 1 89 ? -19.404 2.813 19.672 1.00 97.38 89 LEU A N 1
ATOM 671 C CA . LEU A 1 89 ? -20.638 3.546 19.365 1.00 97.38 89 LEU A CA 1
ATOM 672 C C . LEU A 1 89 ? -21.776 2.582 18.989 1.00 97.38 89 LEU A C 1
ATOM 674 O O . LEU A 1 89 ? -21.560 1.387 18.826 1.00 97.38 89 LEU A O 1
ATOM 678 N N . ALA A 1 90 ? -23.003 3.085 18.844 1.00 96.38 90 ALA A N 1
ATOM 679 C CA . ALA A 1 90 ? -24.165 2.247 18.522 1.00 96.38 90 ALA A CA 1
ATOM 680 C C . ALA A 1 90 ? -24.161 1.693 17.083 1.00 96.38 90 ALA A C 1
ATOM 682 O O . ALA A 1 90 ? -24.854 0.721 16.789 1.00 96.38 90 ALA A O 1
ATOM 683 N N . LYS A 1 91 ? -23.379 2.290 16.175 1.00 96.06 91 LYS A N 1
ATOM 684 C CA . LYS A 1 91 ? -23.332 1.887 14.765 1.00 96.06 91 LYS A CA 1
ATOM 685 C C . LYS A 1 91 ? -22.797 0.459 14.622 1.00 96.06 91 LYS A C 1
ATOM 687 O O . LYS A 1 91 ? -21.747 0.181 15.198 1.00 96.06 91 LYS A O 1
ATOM 692 N N . PRO A 1 92 ? -23.445 -0.450 13.876 1.00 95.44 92 PRO A N 1
ATOM 693 C CA . PRO A 1 92 ? -22.941 -1.809 13.680 1.00 95.44 92 PRO A CA 1
ATOM 694 C C . PRO A 1 92 ? -21.522 -1.834 13.105 1.00 95.44 92 PRO A C 1
ATOM 696 O O . PRO A 1 92 ? -21.134 -0.948 12.342 1.00 95.44 92 PRO A O 1
ATOM 699 N N . TYR A 1 93 ? -20.746 -2.859 13.462 1.00 95.62 93 TYR A N 1
ATOM 700 C CA . TYR A 1 93 ? -19.446 -3.072 12.836 1.00 95.62 93 TYR A CA 1
ATOM 701 C C . TYR A 1 93 ? -19.645 -3.372 11.347 1.00 95.62 93 TYR A C 1
ATOM 703 O O . TYR A 1 93 ? -20.450 -4.226 10.978 1.00 95.62 93 TYR A O 1
ATOM 711 N N . SER A 1 94 ? -18.868 -2.714 10.495 1.00 94.25 94 SER A N 1
ATOM 712 C CA . SER A 1 94 ? -18.747 -3.056 9.082 1.00 94.25 94 SER A CA 1
ATOM 713 C C . SER A 1 94 ? -17.272 -3.214 8.726 1.00 94.25 94 SER A C 1
ATOM 715 O O . SER A 1 94 ? -16.405 -2.573 9.324 1.00 94.25 94 SER A O 1
ATOM 717 N N . SER A 1 95 ? -16.959 -4.052 7.741 1.00 90.06 95 SER A N 1
ATOM 718 C CA . SER A 1 95 ? -15.602 -4.119 7.188 1.00 90.06 95 SER A CA 1
ATOM 719 C C . SER A 1 95 ? -15.258 -2.820 6.451 1.00 90.06 95 SER A C 1
ATOM 721 O O . SER A 1 95 ? -16.152 -2.087 6.014 1.00 90.06 95 SER A O 1
ATOM 723 N N . ALA A 1 96 ? -13.965 -2.508 6.338 1.00 84.62 96 ALA A N 1
ATOM 724 C CA . ALA A 1 96 ? -13.525 -1.373 5.531 1.00 84.62 96 ALA A CA 1
ATOM 725 C C . ALA A 1 96 ? -13.953 -1.585 4.065 1.00 84.62 96 ALA A C 1
ATOM 727 O O . ALA A 1 96 ? -13.882 -2.720 3.576 1.00 84.62 96 ALA A O 1
ATOM 728 N N . PRO A 1 97 ? -14.403 -0.534 3.356 1.00 80.50 97 PRO A N 1
ATOM 729 C CA . PRO A 1 97 ? -14.695 -0.646 1.934 1.00 80.50 97 PRO A CA 1
ATOM 730 C C . PRO A 1 97 ? -13.428 -1.088 1.198 1.00 80.50 97 PRO A C 1
ATOM 732 O O . PRO A 1 97 ? -12.337 -0.567 1.448 1.00 80.50 97 PRO A O 1
ATOM 735 N N . GLN A 1 98 ? -13.553 -2.070 0.302 1.00 75.25 98 GLN A N 1
ATOM 736 C CA . GLN A 1 98 ? -12.414 -2.461 -0.519 1.00 75.25 98 GLN A CA 1
ATOM 737 C C . GLN A 1 98 ? -12.014 -1.271 -1.398 1.00 75.25 98 GLN A C 1
ATOM 739 O O . GLN A 1 98 ? -12.893 -0.631 -1.982 1.00 75.25 98 GLN A O 1
ATOM 744 N N . PRO A 1 99 ? -10.713 -0.947 -1.501 1.00 69.56 99 PRO A N 1
ATOM 745 C CA . PRO A 1 99 ? -10.277 0.120 -2.381 1.00 69.56 99 PRO A CA 1
ATOM 746 C C . PRO A 1 99 ? -10.714 -0.226 -3.803 1.00 69.56 99 PRO A C 1
ATOM 748 O O . PRO A 1 99 ? -10.302 -1.252 -4.350 1.00 69.56 99 PRO A O 1
ATOM 751 N N . VAL A 1 100 ? -11.548 0.630 -4.397 1.00 64.06 100 VAL A N 1
ATOM 752 C CA . VAL A 1 100 ? -11.908 0.516 -5.809 1.00 64.06 100 VAL A CA 1
ATOM 753 C C . VAL A 1 100 ? -10.617 0.697 -6.594 1.00 64.06 100 VAL A C 1
ATOM 755 O O . VAL A 1 100 ? -10.064 1.796 -6.680 1.00 64.06 100 VAL A O 1
ATOM 758 N N . ARG A 1 101 ? -10.083 -0.404 -7.125 1.00 57.69 101 ARG A N 1
ATOM 759 C CA . ARG A 1 101 ? -8.966 -0.353 -8.062 1.00 57.69 101 ARG A CA 1
ATOM 760 C C . ARG A 1 101 ? -9.517 0.208 -9.362 1.00 57.69 101 ARG A C 1
ATOM 762 O O . ARG A 1 101 ? -10.044 -0.534 -10.182 1.00 57.69 101 ARG A O 1
ATOM 769 N N . LEU A 1 102 ? -9.418 1.523 -9.529 1.00 59.50 102 LEU A N 1
ATOM 770 C CA . LEU A 1 102 ? -9.622 2.150 -10.826 1.00 59.50 102 LEU A CA 1
ATOM 771 C C . LEU A 1 102 ? -8.546 1.590 -11.760 1.00 59.50 102 LEU A C 1
ATOM 773 O O . LEU A 1 102 ? -7.360 1.904 -11.609 1.00 59.50 102 LEU A O 1
ATOM 777 N N . ALA A 1 103 ? -8.948 0.703 -12.670 1.00 57.84 103 ALA A N 1
ATOM 778 C CA . ALA A 1 103 ? -8.102 0.300 -13.777 1.00 57.84 103 ALA A CA 1
ATOM 779 C C . ALA A 1 103 ? -7.788 1.576 -14.563 1.00 57.84 103 ALA A C 1
ATOM 781 O O . ALA A 1 103 ? -8.683 2.213 -15.110 1.00 57.84 103 ALA A O 1
ATOM 782 N N . ARG A 1 104 ? -6.530 2.017 -14.527 1.00 58.59 104 ARG A N 1
ATOM 783 C CA . ARG A 1 104 ? -6.086 3.089 -15.417 1.00 58.59 104 ARG A CA 1
ATOM 784 C C . ARG A 1 104 ? -6.093 2.518 -16.825 1.00 58.59 104 ARG A C 1
ATOM 786 O O . ARG A 1 104 ? -5.536 1.438 -17.012 1.00 58.59 104 ARG A O 1
ATOM 793 N N . ASP A 1 105 ? -6.664 3.242 -17.781 1.00 54.50 105 ASP A N 1
ATOM 794 C CA . ASP A 1 105 ? -6.531 2.899 -19.193 1.00 54.50 105 ASP A CA 1
ATOM 795 C C . ASP A 1 105 ? -5.041 2.867 -19.548 1.00 54.50 105 ASP A C 1
ATOM 797 O O . ASP A 1 105 ? -4.338 3.881 -19.523 1.00 54.50 105 ASP A O 1
ATOM 801 N N . ILE A 1 106 ? -4.529 1.662 -19.789 1.00 58.06 106 ILE A N 1
ATOM 802 C CA . ILE A 1 106 ? -3.165 1.450 -20.259 1.00 58.06 106 ILE A CA 1
ATOM 803 C C . ILE A 1 106 ? -3.233 1.580 -21.784 1.00 58.06 106 ILE A C 1
ATOM 805 O O . ILE A 1 106 ? -3.973 0.813 -22.402 1.00 58.06 106 ILE A O 1
ATOM 809 N N . PRO A 1 107 ? -2.474 2.499 -22.413 1.00 62.44 107 PRO A N 1
ATOM 810 C CA . PRO A 1 107 ? -2.414 2.587 -23.868 1.00 62.44 107 PRO A CA 1
ATOM 811 C C . PRO A 1 107 ? -2.070 1.220 -24.478 1.00 62.44 107 PRO A C 1
ATOM 813 O O . PRO A 1 107 ? -1.219 0.520 -23.901 1.00 62.44 107 PRO A O 1
ATOM 816 N N . PRO A 1 108 ? -2.692 0.835 -25.611 1.00 71.31 108 PRO A N 1
ATOM 817 C CA . PRO A 1 108 ? -2.528 -0.486 -26.203 1.00 71.31 108 PRO A CA 1
ATOM 818 C C . PRO A 1 108 ? -1.049 -0.751 -26.486 1.00 71.31 108 PRO A C 1
ATOM 820 O O . PRO A 1 108 ? -0.429 -0.151 -27.364 1.00 71.31 108 PRO A O 1
ATOM 823 N N . ARG A 1 109 ? -0.472 -1.645 -25.678 1.00 81.94 109 ARG A N 1
ATOM 824 C CA . ARG A 1 109 ? 0.964 -1.941 -25.667 1.00 81.94 109 ARG A CA 1
ATOM 825 C C . ARG A 1 109 ? 1.441 -2.432 -27.029 1.00 81.94 109 ARG A C 1
ATOM 827 O O . ARG A 1 109 ? 2.534 -2.073 -27.450 1.00 81.94 109 ARG A O 1
ATOM 834 N N . ASP A 1 110 ? 0.628 -3.237 -27.695 1.00 82.81 110 ASP A N 1
ATOM 835 C CA . ASP A 1 110 ? 1.057 -3.985 -28.871 1.00 82.81 110 ASP A CA 1
ATOM 836 C C . ASP A 1 110 ? 1.169 -3.068 -30.106 1.00 82.81 110 ASP A C 1
ATOM 838 O O . ASP A 1 110 ? 2.172 -3.120 -30.818 1.00 82.81 110 ASP A O 1
ATOM 842 N N . ALA A 1 111 ? 0.259 -2.099 -30.259 1.00 84.00 111 ALA A N 1
ATOM 843 C CA . ALA A 1 111 ? 0.368 -1.050 -31.277 1.00 84.00 111 ALA A CA 1
ATOM 844 C C . ALA A 1 111 ? 1.590 -0.136 -31.048 1.00 84.00 111 ALA A C 1
ATOM 846 O O . ALA A 1 111 ? 2.300 0.217 -31.993 1.00 84.00 111 ALA A O 1
ATOM 847 N N . ASP A 1 112 ? 1.879 0.230 -29.793 1.00 91.00 112 ASP A N 1
ATOM 848 C CA . ASP A 1 112 ? 3.090 0.993 -29.458 1.00 91.00 112 ASP A CA 1
ATOM 849 C C . ASP A 1 112 ? 4.367 0.199 -29.798 1.00 91.00 112 ASP A C 1
ATOM 851 O O . ASP A 1 112 ? 5.340 0.762 -30.309 1.00 91.00 112 ASP A O 1
ATOM 855 N N . MET A 1 113 ? 4.371 -1.112 -29.521 1.00 90.81 113 MET A N 1
ATOM 856 C CA . MET A 1 113 ? 5.485 -2.011 -29.842 1.00 90.81 113 MET A CA 1
ATOM 857 C C . MET A 1 113 ? 5.704 -2.114 -31.351 1.00 90.81 113 MET A C 1
ATOM 859 O O . MET A 1 113 ? 6.850 -2.008 -31.790 1.00 90.81 113 MET A O 1
ATOM 863 N N . ALA A 1 114 ? 4.636 -2.255 -32.139 1.00 88.31 114 ALA A N 1
ATOM 864 C CA . ALA A 1 114 ? 4.701 -2.291 -33.597 1.00 88.31 114 ALA A CA 1
ATOM 865 C C . ALA A 1 114 ? 5.313 -1.010 -34.182 1.00 88.31 114 ALA A C 1
ATOM 867 O O . ALA A 1 114 ? 6.269 -1.071 -34.964 1.00 88.31 114 ALA A O 1
ATOM 868 N N . ARG A 1 115 ? 4.832 0.168 -33.751 1.00 91.75 115 ARG A N 1
ATOM 869 C CA . ARG A 1 115 ? 5.382 1.461 -34.199 1.00 91.75 115 ARG A CA 1
ATOM 870 C C . ARG A 1 115 ? 6.861 1.595 -33.851 1.00 91.75 115 ARG A C 1
ATOM 872 O O . ARG A 1 115 ? 7.672 1.974 -34.700 1.00 91.75 115 ARG A O 1
ATOM 879 N N . LEU A 1 116 ? 7.229 1.247 -32.618 1.00 93.56 116 LEU A N 1
ATOM 880 C CA . LEU A 1 116 ? 8.613 1.322 -32.165 1.00 93.56 116 LEU A CA 1
ATOM 881 C C . LEU A 1 116 ? 9.524 0.360 -32.942 1.00 93.56 116 LEU A C 1
ATOM 883 O O . LEU A 1 116 ? 10.613 0.757 -33.358 1.00 93.56 116 LEU A O 1
ATOM 887 N N . LEU A 1 117 ? 9.076 -0.875 -33.183 1.00 92.25 117 LEU A N 1
ATOM 888 C CA . LEU A 1 117 ? 9.816 -1.870 -33.957 1.00 92.25 117 LEU A CA 1
ATOM 889 C C . LEU A 1 117 ? 10.013 -1.429 -35.413 1.00 92.25 117 LEU A C 1
ATOM 891 O O . LEU A 1 117 ? 11.110 -1.581 -35.950 1.00 92.25 117 LEU A O 1
ATOM 895 N N . SER A 1 118 ? 8.997 -0.825 -36.034 1.00 92.56 118 SER A N 1
ATOM 896 C CA . SER A 1 118 ? 9.092 -0.267 -37.389 1.00 92.56 118 SER A CA 1
ATOM 897 C C . SER A 1 118 ? 10.172 0.820 -37.484 1.00 92.56 118 SER A C 1
ATOM 899 O O . SER A 1 118 ? 11.046 0.771 -38.356 1.00 92.56 118 SER A O 1
ATOM 901 N N . ILE A 1 119 ? 10.206 1.746 -36.519 1.00 93.94 119 ILE A N 1
ATOM 902 C CA . ILE A 1 119 ? 11.238 2.792 -36.450 1.00 93.94 119 ILE A CA 1
ATOM 903 C C . ILE A 1 119 ? 12.624 2.172 -36.273 1.00 93.94 119 ILE A C 1
ATOM 905 O O . ILE A 1 119 ? 13.545 2.507 -37.019 1.00 93.94 119 ILE A O 1
ATOM 909 N N . LEU A 1 120 ? 12.781 1.251 -35.320 1.00 93.12 120 LEU A N 1
ATOM 910 C CA . LEU A 1 120 ? 14.052 0.563 -35.075 1.00 93.12 120 LEU A CA 1
ATOM 911 C C . LEU A 1 120 ? 14.547 -0.181 -36.319 1.00 93.12 120 LEU A C 1
ATOM 913 O O . LEU A 1 120 ? 15.726 -0.091 -36.657 1.00 93.12 120 LEU A O 1
ATOM 917 N N . THR A 1 121 ? 13.638 -0.830 -37.045 1.00 91.69 121 THR A N 1
ATOM 918 C CA . THR A 1 121 ? 13.933 -1.513 -38.308 1.00 91.69 121 THR A CA 1
ATOM 919 C C . THR A 1 121 ? 14.419 -0.536 -39.373 1.00 91.69 121 THR A C 1
ATOM 921 O O . THR A 1 121 ? 15.403 -0.809 -40.060 1.00 91.69 121 THR A O 1
ATOM 924 N N . GLY A 1 122 ? 13.791 0.637 -39.484 1.00 90.44 122 GLY A N 1
ATOM 925 C CA . GLY A 1 122 ? 14.231 1.691 -40.398 1.00 90.44 122 GLY A CA 1
ATOM 926 C C . GLY A 1 122 ? 15.645 2.200 -40.100 1.00 90.44 122 GLY A C 1
ATOM 927 O O . GLY A 1 122 ? 16.414 2.449 -41.027 1.00 90.44 122 GLY A O 1
ATOM 928 N N . TYR A 1 123 ? 16.010 2.324 -38.821 1.00 90.12 123 TYR A N 1
ATOM 929 C CA . TYR A 1 123 ? 17.364 2.708 -38.405 1.00 90.12 123 TYR A CA 1
ATOM 930 C C . TYR A 1 123 ? 18.388 1.603 -38.672 1.00 90.12 123 TYR A C 1
ATOM 932 O O . TYR A 1 123 ? 19.441 1.880 -39.246 1.00 90.12 123 TYR A O 1
ATOM 940 N N . ALA A 1 124 ? 18.052 0.357 -38.331 1.00 88.38 124 ALA A N 1
ATOM 941 C CA . ALA A 1 124 ? 18.909 -0.799 -38.576 1.00 88.38 124 ALA A CA 1
ATOM 942 C C . ALA A 1 124 ? 19.210 -0.974 -40.075 1.00 88.38 124 ALA A C 1
ATOM 944 O O . ALA A 1 124 ? 20.368 -1.120 -40.454 1.00 88.38 124 ALA A O 1
ATOM 945 N N . ARG A 1 125 ? 18.195 -0.855 -40.946 1.00 87.75 125 ARG A N 1
ATOM 946 C CA . ARG A 1 125 ? 18.357 -0.933 -42.414 1.00 87.75 125 ARG A CA 1
ATOM 947 C C . ARG A 1 125 ? 19.278 0.144 -42.981 1.00 87.75 125 ARG A C 1
ATOM 949 O O . ARG A 1 125 ? 19.963 -0.094 -43.967 1.00 87.75 125 ARG A O 1
ATOM 956 N N . LYS A 1 126 ? 19.280 1.330 -42.375 1.00 87.50 126 LYS A N 1
ATOM 957 C CA . LYS A 1 126 ? 20.126 2.457 -42.786 1.00 87.50 126 LYS A CA 1
ATOM 958 C C . LYS A 1 126 ? 21.551 2.368 -42.230 1.00 87.50 126 LYS A C 1
ATOM 960 O O . LYS A 1 126 ? 22.355 3.238 -42.543 1.00 87.50 126 LYS A O 1
ATOM 965 N N . GLY A 1 127 ? 21.859 1.373 -41.390 1.00 82.88 127 GLY A N 1
ATOM 966 C CA . GLY A 1 127 ? 23.179 1.212 -40.772 1.00 82.88 127 GLY A CA 1
ATOM 967 C C . GLY A 1 127 ? 23.582 2.379 -39.865 1.00 82.88 127 GLY A C 1
ATOM 968 O O . GLY A 1 127 ? 24.766 2.599 -39.625 1.00 82.88 127 GLY A O 1
ATOM 969 N N . VAL A 1 128 ? 22.612 3.163 -39.388 1.00 84.00 128 VAL A N 1
ATOM 970 C CA . VAL A 1 128 ? 22.871 4.350 -38.565 1.00 84.00 128 VAL A CA 1
ATOM 971 C C . VAL A 1 128 ? 22.819 4.008 -37.074 1.00 84.00 128 VAL A C 1
ATOM 973 O O . VAL A 1 128 ? 22.081 3.101 -36.676 1.00 84.00 128 VAL A O 1
ATOM 976 N N . PRO A 1 129 ? 23.540 4.756 -36.216 1.00 83.06 129 PRO A N 1
ATOM 977 C CA . PRO A 1 129 ? 23.454 4.583 -34.773 1.00 83.06 129 PRO A CA 1
ATOM 978 C C . PRO A 1 129 ? 22.011 4.658 -34.271 1.00 83.06 129 PRO A C 1
ATOM 980 O O . PRO A 1 129 ? 21.224 5.508 -34.702 1.00 83.06 129 PRO A O 1
ATOM 983 N N . CYS A 1 130 ? 21.663 3.780 -33.332 1.00 87.69 130 CYS A N 1
ATOM 984 C CA . CYS A 1 130 ? 20.330 3.788 -32.755 1.00 87.69 130 CYS A CA 1
ATOM 985 C C . CYS A 1 130 ? 20.102 5.094 -31.957 1.00 87.69 130 CYS A C 1
ATOM 987 O O . CYS A 1 130 ? 20.964 5.450 -31.14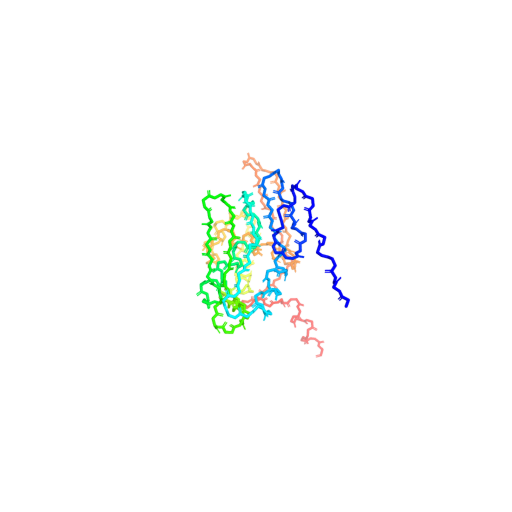9 1.00 87.69 130 CYS A O 1
ATOM 989 N N . PRO A 1 131 ? 18.961 5.797 -32.130 1.00 89.88 131 PRO A N 1
ATOM 990 C CA . PRO A 1 131 ? 18.675 7.063 -31.441 1.00 89.88 131 PRO A CA 1
ATOM 991 C C . PRO A 1 131 ? 18.647 6.936 -29.918 1.00 89.88 131 PRO A C 1
ATOM 993 O O . PRO A 1 131 ? 18.689 5.830 -29.393 1.00 89.88 131 PRO A O 1
ATOM 996 N N . SER A 1 132 ? 18.479 8.036 -29.181 1.00 91.06 132 SER A N 1
ATOM 997 C CA . SER A 1 132 ? 18.200 7.961 -27.738 1.00 91.06 132 SER A CA 1
ATOM 998 C C . SER A 1 132 ? 16.771 7.460 -27.454 1.00 91.06 132 SER A C 1
ATOM 1000 O O . SER A 1 132 ? 15.896 7.507 -28.320 1.00 91.06 132 SER A O 1
ATOM 1002 N N . ASN A 1 133 ? 16.485 7.019 -26.222 1.00 93.81 133 ASN A N 1
ATOM 1003 C CA . ASN A 1 133 ? 15.115 6.652 -25.818 1.00 93.81 133 ASN A CA 1
ATOM 1004 C C . ASN A 1 133 ? 14.130 7.822 -25.938 1.00 93.81 133 ASN A C 1
ATOM 1006 O O . ASN A 1 133 ? 12.970 7.614 -26.279 1.00 93.81 133 ASN A O 1
ATOM 1010 N N . ARG A 1 134 ? 14.591 9.054 -25.695 1.00 93.62 134 ARG A N 1
ATOM 1011 C CA . ARG A 1 134 ? 13.768 10.260 -25.837 1.00 93.62 134 ARG A CA 1
ATOM 1012 C C . ARG A 1 134 ? 13.429 10.539 -27.302 1.00 93.62 134 ARG A C 1
ATOM 1014 O O . ARG A 1 134 ? 12.301 10.923 -27.598 1.00 93.62 134 ARG A O 1
ATOM 1021 N N . ASP A 1 135 ? 14.379 10.318 -28.207 1.00 93.12 135 ASP A N 1
ATOM 1022 C CA . ASP A 1 135 ? 14.158 10.498 -29.646 1.00 93.12 135 ASP A CA 1
ATOM 1023 C C . ASP A 1 135 ? 13.267 9.402 -30.220 1.00 93.12 135 ASP A C 1
ATOM 1025 O O . ASP A 1 135 ? 12.387 9.693 -31.027 1.00 93.12 135 ASP A O 1
ATOM 1029 N N . LEU A 1 136 ? 13.455 8.155 -29.776 1.00 94.00 136 LEU A N 1
ATOM 1030 C CA . LEU A 1 136 ? 12.553 7.063 -30.128 1.00 94.00 136 LEU A CA 1
ATOM 1031 C C . LEU A 1 136 ? 11.135 7.329 -29.632 1.00 94.00 136 LEU A C 1
ATOM 1033 O O . LEU A 1 136 ? 10.203 7.162 -30.406 1.00 94.00 136 LEU A O 1
ATOM 1037 N N . ALA A 1 137 ? 10.970 7.789 -28.389 1.00 94.44 137 ALA A N 1
ATOM 1038 C CA . ALA A 1 137 ? 9.659 8.136 -27.854 1.00 94.44 137 ALA A CA 1
ATOM 1039 C C . ALA A 1 137 ? 8.973 9.215 -28.695 1.00 94.44 137 ALA A C 1
ATOM 1041 O O . ALA A 1 137 ? 7.824 9.042 -29.082 1.00 94.44 137 ALA A O 1
ATOM 1042 N N . ARG A 1 138 ? 9.700 10.279 -29.059 1.00 94.94 138 ARG A N 1
ATOM 1043 C CA . ARG A 1 138 ? 9.167 11.343 -29.921 1.00 94.94 138 ARG A CA 1
ATOM 1044 C C . ARG A 1 138 ? 8.740 10.816 -31.290 1.00 94.94 138 ARG A C 1
ATOM 1046 O O . ARG A 1 138 ? 7.690 11.196 -31.781 1.00 94.94 138 ARG A O 1
ATOM 1053 N N . ARG A 1 139 ? 9.554 9.955 -31.907 1.00 93.81 139 ARG A N 1
ATOM 1054 C CA . ARG A 1 139 ? 9.283 9.398 -33.243 1.00 93.81 139 ARG A CA 1
ATOM 1055 C C . ARG A 1 139 ? 8.162 8.360 -33.241 1.00 93.81 139 ARG A C 1
ATOM 1057 O O . ARG A 1 139 ? 7.486 8.229 -34.248 1.00 93.81 139 ARG A O 1
ATOM 1064 N N . ALA A 1 140 ? 7.997 7.626 -32.143 1.00 91.38 140 ALA A N 1
ATOM 1065 C CA . ALA A 1 140 ? 6.972 6.597 -31.970 1.00 91.38 140 ALA A CA 1
ATOM 1066 C C . ALA A 1 140 ? 5.676 7.129 -31.327 1.00 91.38 140 ALA A C 1
ATOM 1068 O O . ALA A 1 140 ? 4.784 6.335 -31.021 1.00 91.38 140 ALA A O 1
ATOM 1069 N N . GLU A 1 141 ? 5.591 8.448 -31.104 1.00 92.69 141 GLU A N 1
ATOM 1070 C CA . GLU A 1 141 ? 4.462 9.127 -30.451 1.00 92.69 141 GLU A CA 1
ATOM 1071 C C . GLU A 1 141 ? 4.153 8.558 -29.054 1.00 92.69 141 GLU A C 1
ATOM 1073 O O . GLU A 1 141 ? 3.007 8.387 -28.648 1.00 92.69 141 GLU A O 1
ATOM 1078 N N . LEU A 1 142 ? 5.207 8.233 -28.302 1.00 90.94 142 LEU A N 1
ATOM 1079 C CA . LEU A 1 142 ? 5.114 7.725 -26.935 1.00 90.94 142 LEU A CA 1
ATOM 1080 C C . LEU A 1 142 ? 5.194 8.869 -25.924 1.00 90.94 142 LEU A C 1
ATOM 1082 O O . LEU A 1 142 ? 5.866 9.877 -26.146 1.00 90.94 142 LEU A O 1
ATOM 1086 N N . SER A 1 143 ? 4.584 8.662 -24.756 1.00 88.75 143 SER A N 1
ATOM 1087 C CA . SER A 1 143 ? 4.500 9.672 -23.694 1.00 88.75 143 SER A CA 1
ATOM 1088 C C . SER A 1 143 ? 5.861 10.185 -23.214 1.00 88.75 143 SER A C 1
ATOM 1090 O O . SER A 1 143 ? 6.012 11.375 -22.945 1.00 88.75 143 SER A O 1
ATOM 1092 N N . ASN A 1 144 ? 6.859 9.307 -23.080 1.00 91.44 144 ASN A N 1
ATOM 1093 C CA . ASN A 1 144 ? 8.200 9.671 -22.630 1.00 91.44 144 ASN A CA 1
ATOM 1094 C C . ASN A 1 144 ? 9.253 8.599 -22.972 1.00 91.44 144 ASN A C 1
ATOM 1096 O O . ASN A 1 144 ? 8.951 7.512 -23.474 1.00 91.44 144 ASN A O 1
ATOM 1100 N N . GLY A 1 145 ? 10.518 8.912 -22.668 1.00 90.88 145 GLY A N 1
ATOM 1101 C CA . GLY A 1 145 ? 11.643 7.995 -22.865 1.00 90.88 145 GLY A CA 1
ATOM 1102 C C . GLY A 1 145 ? 11.575 6.723 -22.009 1.00 90.88 145 GLY A C 1
ATOM 1103 O O . GLY A 1 145 ? 12.088 5.688 -22.436 1.00 90.88 145 GLY A O 1
ATOM 1104 N N . ASP A 1 146 ? 10.909 6.759 -20.852 1.00 91.12 146 ASP A N 1
ATOM 1105 C CA . ASP A 1 146 ? 10.750 5.584 -19.987 1.00 91.12 146 ASP A CA 1
ATOM 1106 C C . ASP A 1 146 ? 9.811 4.556 -20.618 1.00 91.12 146 ASP A C 1
ATOM 1108 O O . ASP A 1 146 ? 10.103 3.359 -20.600 1.00 91.12 146 ASP A O 1
ATOM 1112 N N . ARG A 1 147 ? 8.736 5.013 -21.271 1.00 90.75 147 ARG A N 1
ATOM 1113 C CA . ARG A 1 147 ? 7.848 4.157 -22.062 1.00 90.75 147 ARG A CA 1
ATOM 1114 C C . ARG A 1 147 ? 8.610 3.496 -23.208 1.00 90.75 147 ARG A C 1
ATOM 1116 O O . ARG A 1 147 ? 8.490 2.288 -23.373 1.00 90.75 147 ARG A O 1
ATOM 1123 N N . ALA A 1 148 ? 9.446 4.235 -23.939 1.00 93.38 148 ALA A N 1
ATOM 1124 C CA . ALA A 1 148 ? 10.293 3.648 -24.982 1.00 93.38 148 ALA A CA 1
ATOM 1125 C C . ALA A 1 148 ? 11.269 2.599 -24.414 1.00 93.38 148 ALA A C 1
ATOM 1127 O O . ALA A 1 148 ? 11.398 1.513 -24.972 1.00 93.38 148 ALA A O 1
ATOM 1128 N N . SER A 1 149 ? 11.911 2.886 -23.276 1.00 93.25 149 SER A N 1
ATOM 1129 C CA . SER A 1 149 ? 12.802 1.943 -22.581 1.00 93.25 149 SER A CA 1
ATOM 1130 C C . SER A 1 149 ? 12.078 0.655 -22.179 1.00 93.25 149 SER A C 1
ATOM 1132 O O . SER A 1 149 ? 12.574 -0.448 -22.415 1.00 93.25 149 SER A O 1
ATOM 1134 N N . TYR A 1 150 ? 10.875 0.784 -21.614 1.00 93.75 150 TYR A N 1
ATOM 1135 C CA . TYR A 1 150 ? 10.024 -0.346 -21.258 1.00 93.75 150 TYR A CA 1
ATOM 1136 C C . TYR A 1 150 ? 9.651 -1.189 -22.483 1.00 93.75 150 TYR A C 1
ATOM 1138 O O . TYR A 1 150 ? 9.846 -2.401 -22.469 1.00 93.75 150 TYR A O 1
ATOM 1146 N N . LEU A 1 151 ? 9.187 -0.559 -23.564 1.00 92.94 151 LEU A N 1
ATOM 1147 C CA . LEU A 1 151 ? 8.791 -1.275 -24.779 1.00 92.94 151 LEU A CA 1
ATOM 1148 C C . LEU A 1 151 ? 9.975 -1.968 -25.464 1.00 92.94 151 LEU A C 1
ATOM 1150 O O . LEU A 1 151 ? 9.810 -3.067 -25.979 1.00 92.94 151 LEU A O 1
ATOM 1154 N N . ILE A 1 152 ? 11.183 -1.396 -25.409 1.00 93.31 152 ILE A N 1
ATOM 1155 C CA . ILE A 1 152 ? 12.407 -2.075 -25.865 1.00 93.31 152 ILE A CA 1
ATOM 1156 C C . ILE A 1 152 ? 12.657 -3.342 -25.050 1.00 93.31 152 ILE A C 1
ATOM 1158 O O . ILE A 1 152 ? 12.935 -4.386 -25.631 1.00 93.31 152 ILE A O 1
ATOM 1162 N N . LYS A 1 153 ? 12.517 -3.287 -23.719 1.00 93.25 153 LYS A N 1
ATOM 1163 C CA . LYS A 1 153 ? 12.638 -4.486 -22.874 1.00 93.25 153 LYS A CA 1
ATOM 1164 C C . LYS A 1 153 ? 11.584 -5.533 -23.232 1.00 93.25 153 LYS A C 1
ATOM 1166 O O . LYS A 1 153 ? 11.911 -6.713 -23.268 1.00 93.25 153 LYS A O 1
ATOM 1171 N N . CYS A 1 154 ? 10.355 -5.118 -23.542 1.00 91.31 154 CYS A N 1
ATOM 1172 C CA . CYS A 1 154 ? 9.310 -6.024 -24.021 1.00 91.31 154 CYS A CA 1
ATOM 1173 C C . CYS A 1 154 ? 9.664 -6.653 -25.376 1.00 91.31 154 CYS A C 1
ATOM 1175 O O . CYS A 1 154 ? 9.533 -7.862 -25.524 1.00 91.31 154 CYS A O 1
ATOM 1177 N N . LEU A 1 155 ? 10.159 -5.869 -26.338 1.00 92.06 155 LEU A N 1
ATOM 1178 C CA . LEU A 1 155 ? 10.589 -6.367 -27.650 1.00 92.06 155 LEU A CA 1
ATOM 1179 C C . LEU A 1 155 ? 11.774 -7.339 -27.540 1.00 92.06 155 LEU A C 1
ATOM 1181 O O . LEU A 1 155 ? 11.811 -8.329 -28.268 1.00 92.06 155 LEU A O 1
ATOM 1185 N N . VAL A 1 156 ? 12.714 -7.088 -26.620 1.00 92.69 156 VAL A N 1
ATOM 1186 C CA . VAL A 1 156 ? 13.813 -8.016 -26.302 1.00 92.69 156 VAL A CA 1
ATOM 1187 C C . VAL A 1 156 ? 13.272 -9.290 -25.660 1.00 92.69 156 VAL A C 1
ATOM 1189 O O . VAL A 1 156 ? 13.585 -10.384 -26.118 1.00 92.69 156 VAL A O 1
ATOM 1192 N N . GLY A 1 157 ? 12.431 -9.160 -24.630 1.00 88.44 157 GLY A N 1
ATOM 1193 C CA . GLY A 1 157 ? 11.850 -10.299 -23.917 1.00 88.44 157 GLY A CA 1
ATOM 1194 C C . GLY A 1 157 ? 10.983 -11.192 -24.807 1.00 88.44 157 GLY A C 1
ATOM 1195 O O . GLY A 1 157 ? 10.959 -12.401 -24.614 1.00 88.44 157 GLY A O 1
ATOM 1196 N N . ALA A 1 158 ? 10.325 -10.613 -25.812 1.00 85.25 158 ALA A N 1
ATOM 1197 C CA . ALA A 1 158 ? 9.544 -11.336 -26.812 1.00 85.25 158 ALA A CA 1
ATOM 1198 C C . ALA A 1 158 ? 10.369 -11.795 -28.037 1.00 85.25 158 ALA A C 1
ATOM 1200 O O . ALA A 1 158 ? 9.824 -12.382 -28.970 1.00 85.25 158 ALA A O 1
ATOM 1201 N N . GLY A 1 159 ? 11.681 -11.535 -28.062 1.00 86.56 159 GLY A N 1
ATOM 1202 C CA . GLY A 1 159 ? 12.583 -12.026 -29.105 1.00 86.56 159 GLY A CA 1
ATOM 1203 C C . GLY A 1 159 ? 12.431 -11.357 -30.476 1.00 86.56 159 GLY A C 1
ATOM 1204 O O . GLY A 1 159 ? 12.857 -11.933 -31.476 1.00 86.56 159 GLY A O 1
ATOM 1205 N N . TYR A 1 160 ? 11.842 -10.160 -30.552 1.00 89.06 160 TYR A N 1
ATOM 1206 C CA . TYR A 1 160 ? 11.763 -9.381 -31.798 1.00 89.06 160 TYR A CA 1
ATOM 1207 C C . TYR A 1 160 ? 13.049 -8.625 -32.098 1.00 89.06 160 TYR A C 1
ATOM 1209 O O . TYR A 1 160 ? 13.356 -8.357 -33.260 1.00 89.06 160 TYR A O 1
ATOM 1217 N N . ILE A 1 161 ? 13.803 -8.278 -31.056 1.00 91.31 161 ILE A N 1
ATOM 1218 C CA . ILE A 1 161 ? 15.092 -7.608 -31.181 1.00 91.31 161 ILE A CA 1
ATOM 1219 C C . ILE A 1 161 ? 16.110 -8.207 -30.213 1.00 91.31 161 ILE A C 1
ATOM 1221 O O . ILE A 1 161 ? 15.760 -8.688 -29.136 1.00 91.31 161 ILE A O 1
ATOM 1225 N N . ARG A 1 162 ? 17.389 -8.105 -30.565 1.00 90.06 162 ARG A N 1
ATOM 1226 C CA . ARG A 1 162 ? 18.510 -8.231 -29.628 1.00 90.06 162 ARG A CA 1
ATOM 1227 C C . ARG A 1 162 ? 19.121 -6.856 -29.421 1.00 90.06 162 ARG A C 1
ATOM 1229 O O . ARG A 1 162 ? 19.215 -6.077 -30.367 1.00 90.06 162 ARG A O 1
ATOM 1236 N N . CYS A 1 163 ? 19.499 -6.553 -28.187 1.00 89.00 163 CYS A N 1
ATOM 1237 C CA . CYS A 1 163 ? 20.097 -5.276 -27.825 1.00 89.00 163 CYS A CA 1
ATOM 1238 C C . CYS A 1 163 ? 21.444 -5.531 -27.161 1.00 89.00 163 CYS A C 1
ATOM 1240 O O . CYS A 1 163 ? 21.510 -6.199 -26.132 1.00 89.00 163 CYS A O 1
ATOM 1242 N N . GLU A 1 164 ? 22.490 -4.950 -27.727 1.00 86.44 164 GLU A N 1
ATOM 1243 C CA . GLU A 1 164 ? 23.848 -5.002 -27.202 1.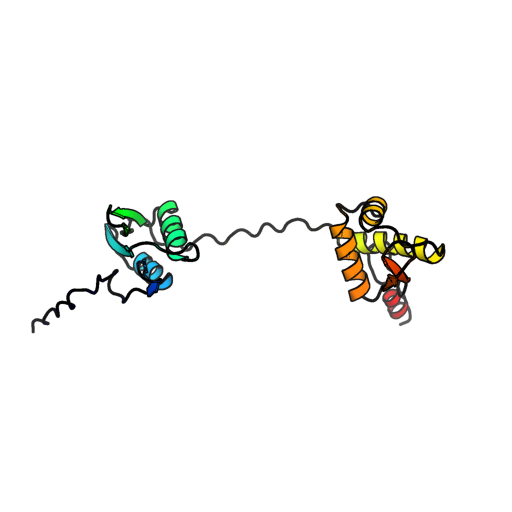00 86.44 164 GLU A CA 1
ATOM 1244 C C . GLU A 1 164 ? 24.320 -3.583 -26.919 1.00 86.44 164 GLU A C 1
ATOM 1246 O O . GLU A 1 164 ? 23.968 -2.642 -27.634 1.00 86.44 164 GLU A O 1
ATOM 1251 N N . VAL A 1 165 ? 25.097 -3.413 -25.856 1.00 84.94 165 VAL A N 1
ATOM 1252 C CA . VAL A 1 165 ? 25.697 -2.127 -25.509 1.00 84.94 165 VAL A CA 1
ATOM 1253 C C . VAL A 1 165 ? 27.187 -2.232 -25.782 1.00 84.94 165 VAL A C 1
ATOM 1255 O O . VAL A 1 165 ? 27.863 -3.078 -25.202 1.00 84.94 165 VAL A O 1
ATOM 1258 N N . VAL A 1 166 ? 27.687 -1.377 -26.667 1.00 81.81 166 VAL A N 1
ATOM 1259 C CA . VAL A 1 166 ? 29.089 -1.351 -27.080 1.00 81.81 166 VAL A CA 1
ATOM 1260 C C . VAL A 1 166 ? 29.753 -0.039 -26.658 1.00 81.81 166 VAL A C 1
ATOM 1262 O O . VAL A 1 166 ? 29.112 1.020 -26.710 1.00 81.81 166 VAL A O 1
ATOM 1265 N N . PRO A 1 167 ? 31.029 -0.070 -26.242 1.00 80.06 167 PRO A N 1
ATOM 1266 C CA . PRO A 1 167 ? 31.807 1.145 -26.045 1.00 80.06 167 PRO A CA 1
ATOM 1267 C C . PRO A 1 167 ? 31.958 1.905 -27.368 1.00 80.06 167 PRO A C 1
ATOM 1269 O O . PRO A 1 167 ? 32.157 1.301 -28.420 1.00 80.06 167 PRO A O 1
ATOM 1272 N N . ALA A 1 168 ? 31.911 3.231 -27.320 1.00 74.25 168 ALA A N 1
ATOM 1273 C CA . ALA A 1 168 ? 32.212 4.091 -28.456 1.00 74.25 168 ALA A CA 1
ATOM 1274 C C . ALA A 1 168 ? 33.072 5.284 -28.039 1.00 74.25 168 ALA A C 1
ATOM 1276 O O . ALA A 1 168 ? 33.262 5.567 -26.857 1.00 74.25 168 ALA A O 1
ATOM 1277 N N . HIS A 1 169 ? 33.550 6.033 -29.034 1.00 68.44 169 HIS A N 1
ATOM 1278 C CA . HIS A 1 169 ? 34.468 7.156 -28.837 1.00 68.44 169 HIS A CA 1
ATOM 1279 C C . HIS A 1 169 ? 33.937 8.241 -27.872 1.00 68.44 169 HIS A C 1
ATOM 1281 O O . HIS A 1 169 ? 34.726 8.929 -27.232 1.00 68.44 169 HIS A O 1
ATOM 1287 N N . LYS A 1 170 ? 32.608 8.371 -27.718 1.00 71.19 170 LYS A N 1
ATOM 1288 C CA . LYS A 1 170 ? 31.957 9.241 -26.721 1.00 71.19 170 LYS A CA 1
ATOM 1289 C C . LYS A 1 170 ? 30.856 8.502 -25.950 1.00 71.19 170 LYS A C 1
ATOM 1291 O O . LYS A 1 170 ? 29.677 8.821 -26.073 1.00 71.19 170 LYS A O 1
ATOM 1296 N N . GLY A 1 171 ? 31.252 7.523 -25.139 1.00 76.00 171 GLY A N 1
ATOM 1297 C CA . GLY A 1 171 ? 30.362 6.832 -24.201 1.00 76.00 171 GLY A CA 1
ATOM 1298 C C . GLY A 1 171 ? 29.914 5.461 -24.698 1.00 76.00 171 GLY A C 1
ATOM 1299 O O . GLY A 1 171 ? 30.714 4.704 -25.237 1.00 76.00 171 GLY A O 1
ATOM 1300 N N . TRP A 1 172 ? 28.642 5.128 -24.489 1.00 77.38 172 TRP A N 1
ATOM 1301 C CA . TRP A 1 172 ? 28.082 3.814 -24.806 1.00 77.38 172 TRP A CA 1
ATOM 1302 C C . TRP A 1 172 ? 27.037 3.934 -25.909 1.00 77.38 172 TRP A C 1
ATOM 1304 O O . TRP A 1 172 ? 26.129 4.762 -25.823 1.00 77.38 172 TRP A O 1
ATOM 1314 N N . HIS A 1 173 ? 27.152 3.102 -26.937 1.00 78.81 173 HIS A N 1
ATOM 1315 C CA . HIS A 1 173 ? 26.167 2.999 -28.006 1.00 78.81 173 HIS A CA 1
ATOM 1316 C C . HIS A 1 173 ? 25.390 1.702 -27.852 1.00 78.81 173 HIS A C 1
ATOM 1318 O O . HIS A 1 173 ? 25.913 0.705 -27.364 1.00 78.81 173 HIS A O 1
ATOM 1324 N N . ARG A 1 174 ? 24.135 1.708 -28.297 1.00 85.56 174 ARG A N 1
ATOM 1325 C CA . ARG A 1 174 ? 23.361 0.476 -28.424 1.00 85.56 174 ARG A CA 1
ATOM 1326 C C . ARG A 1 174 ? 23.338 0.013 -29.870 1.00 85.56 174 ARG A C 1
ATOM 1328 O O . ARG A 1 174 ? 23.052 0.806 -30.772 1.00 85.56 174 ARG A O 1
ATOM 1335 N N . ILE A 1 175 ? 23.591 -1.270 -30.061 1.00 83.44 175 ILE A N 1
ATOM 1336 C CA . ILE A 1 175 ? 23.358 -1.983 -31.307 1.00 83.44 175 ILE A CA 1
ATOM 1337 C C . ILE A 1 175 ? 22.050 -2.743 -31.131 1.00 83.44 175 ILE A C 1
ATOM 1339 O O . ILE A 1 175 ? 21.867 -3.467 -30.152 1.00 83.44 175 ILE A O 1
ATOM 1343 N N . ILE A 1 176 ? 21.120 -2.528 -32.0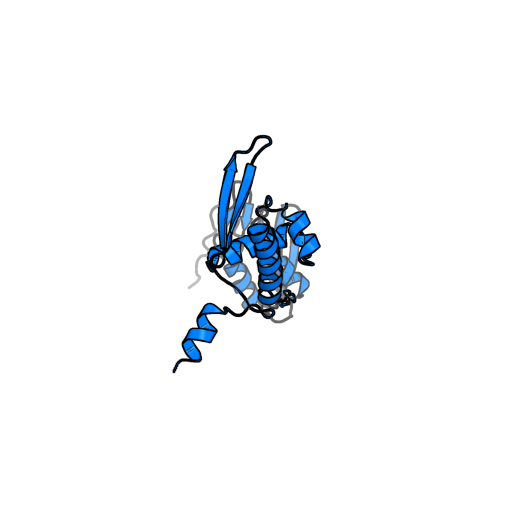58 1.00 86.69 176 ILE A N 1
ATOM 1344 C CA . ILE A 1 176 ? 19.852 -3.252 -32.091 1.00 86.69 176 ILE A CA 1
ATOM 1345 C C . ILE A 1 176 ? 19.832 -4.106 -33.347 1.00 86.69 176 ILE A C 1
ATOM 1347 O O . ILE A 1 176 ? 19.863 -3.582 -34.459 1.00 86.69 176 ILE A O 1
ATOM 1351 N N . THR A 1 177 ? 19.736 -5.414 -33.146 1.00 87.44 177 THR A N 1
ATOM 1352 C CA . THR A 1 177 ? 19.573 -6.395 -34.216 1.00 87.44 177 THR A CA 1
ATOM 1353 C C . THR A 1 177 ? 18.108 -6.784 -34.285 1.00 87.44 177 THR A C 1
ATOM 1355 O O . THR A 1 177 ? 17.531 -7.209 -33.283 1.00 87.44 177 THR A O 1
ATOM 1358 N N . ILE A 1 178 ? 17.498 -6.631 -35.458 1.00 89.56 178 ILE A N 1
ATOM 1359 C CA . ILE A 1 178 ? 16.105 -7.020 -35.691 1.00 89.56 178 ILE A CA 1
ATOM 1360 C C . ILE A 1 178 ? 16.055 -8.526 -35.952 1.00 89.56 178 ILE A C 1
ATOM 1362 O O . ILE A 1 178 ? 16.776 -9.026 -36.810 1.00 89.56 178 ILE A O 1
ATOM 1366 N N . VAL A 1 179 ? 15.228 -9.237 -35.188 1.00 87.44 179 VAL A N 1
ATOM 1367 C CA . VAL A 1 179 ? 15.103 -10.707 -35.215 1.00 87.44 179 VAL A CA 1
ATOM 1368 C C . VAL A 1 179 ? 13.697 -11.153 -35.636 1.00 87.44 179 VAL A C 1
ATOM 1370 O O . VAL A 1 179 ? 13.525 -12.268 -36.120 1.00 87.44 179 VAL A O 1
ATOM 1373 N N . GLY A 1 180 ?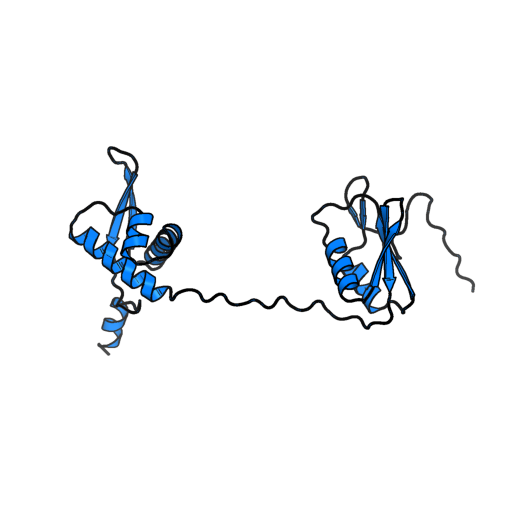 12.688 -10.290 -35.498 1.00 82.75 180 GLY A N 1
ATOM 1374 C CA . GLY A 1 180 ? 11.316 -10.560 -35.928 1.00 82.75 180 GLY A CA 1
ATOM 1375 C C . GLY A 1 180 ? 10.581 -9.295 -36.364 1.00 82.75 180 GLY A C 1
ATOM 1376 O O . GLY A 1 180 ? 11.125 -8.192 -36.285 1.00 82.75 180 GLY A O 1
ATOM 1377 N N . VAL A 1 181 ? 9.338 -9.463 -36.820 1.00 81.88 181 VAL A N 1
ATOM 1378 C CA . VAL A 1 181 ? 8.494 -8.380 -37.344 1.00 81.88 181 VAL A CA 1
ATOM 1379 C C . VAL A 1 181 ? 7.097 -8.483 -36.734 1.00 81.88 181 VAL A C 1
ATOM 1381 O O . VAL A 1 181 ? 6.577 -9.582 -36.551 1.00 81.88 181 VAL A O 1
ATOM 1384 N N . LEU A 1 182 ? 6.511 -7.330 -36.425 1.00 80.25 182 LEU A N 1
ATOM 1385 C CA . LEU A 1 182 ? 5.126 -7.186 -35.991 1.00 80.25 182 LEU A CA 1
ATOM 1386 C C . LEU A 1 182 ? 4.326 -6.486 -37.092 1.00 80.25 182 LEU A C 1
ATOM 1388 O O . LEU A 1 182 ? 4.871 -5.610 -37.772 1.00 80.25 182 LEU A O 1
ATOM 1392 N N . ASP A 1 183 ? 3.053 -6.839 -37.247 1.00 73.94 183 ASP A N 1
ATOM 1393 C CA . ASP A 1 183 ? 2.126 -6.055 -38.064 1.00 73.94 183 ASP A CA 1
ATOM 1394 C C . ASP A 1 183 ? 1.753 -4.727 -37.373 1.00 73.94 183 ASP A C 1
ATOM 1396 O O . ASP A 1 183 ? 2.159 -4.455 -36.241 1.00 73.94 183 ASP A O 1
ATOM 1400 N N . GLY A 1 184 ? 0.988 -3.870 -38.057 1.00 66.94 184 GLY A N 1
ATOM 1401 C CA . GLY A 1 184 ? 0.568 -2.566 -37.525 1.00 66.94 184 GLY A CA 1
ATOM 1402 C C . GLY A 1 184 ? -0.297 -2.632 -36.258 1.00 66.94 184 GLY A C 1
ATOM 1403 O O . GLY A 1 184 ? -0.451 -1.614 -35.584 1.00 66.94 184 GLY A O 1
ATOM 1404 N N . GLU A 1 185 ? -0.819 -3.811 -35.915 1.00 73.75 185 GLU A N 1
ATOM 1405 C CA . GLU A 1 185 ? -1.625 -4.066 -34.720 1.00 73.75 185 GLU A CA 1
ATOM 1406 C C . GLU A 1 185 ? -0.827 -4.757 -33.600 1.00 73.75 185 GLU A C 1
ATOM 1408 O O . GLU A 1 185 ? -1.330 -4.912 -32.488 1.00 73.75 185 GLU A O 1
ATOM 1413 N N . GLY A 1 186 ? 0.434 -5.123 -33.856 1.00 71.50 186 GLY A N 1
ATOM 1414 C CA . GLY A 1 186 ? 1.311 -5.776 -32.889 1.00 71.50 186 GLY A CA 1
ATOM 1415 C C . GLY A 1 186 ? 1.212 -7.302 -32.863 1.00 71.50 186 GLY A C 1
ATOM 1416 O O . GLY A 1 186 ? 1.655 -7.912 -31.889 1.00 71.50 186 GLY A O 1
ATOM 1417 N N . ARG A 1 187 ? 0.671 -7.931 -33.913 1.00 77.19 187 ARG A N 1
ATOM 1418 C CA . ARG A 1 187 ? 0.665 -9.392 -34.080 1.00 77.19 187 ARG A CA 1
ATOM 1419 C C . ARG A 1 187 ? 1.972 -9.864 -34.712 1.00 77.19 187 ARG A C 1
ATOM 1421 O O . ARG A 1 187 ? 2.540 -9.188 -35.571 1.00 77.19 187 ARG A O 1
ATOM 1428 N N . ASP A 1 188 ? 2.456 -11.026 -34.284 1.00 75.50 188 ASP A N 1
ATOM 1429 C CA . ASP A 1 188 ? 3.673 -11.630 -34.829 1.00 75.50 188 ASP A CA 1
ATOM 1430 C C . ASP A 1 188 ? 3.417 -12.188 -36.233 1.00 75.50 188 ASP A C 1
ATOM 1432 O O . ASP A 1 188 ? 2.613 -13.102 -36.420 1.00 75.50 188 ASP A O 1
ATOM 1436 N N . ILE A 1 189 ? 4.132 -11.666 -37.229 1.00 72.88 189 ILE A N 1
ATOM 1437 C CA . ILE A 1 189 ? 3.974 -12.110 -38.621 1.00 72.88 189 ILE A CA 1
ATOM 1438 C C . ILE A 1 189 ? 4.564 -13.519 -38.812 1.00 72.88 189 ILE A C 1
ATOM 1440 O O . ILE A 1 189 ? 4.123 -14.262 -39.683 1.00 72.88 189 ILE A O 1
ATOM 1444 N N . ARG A 1 190 ? 5.495 -13.952 -37.948 1.00 68.00 190 ARG A N 1
ATOM 1445 C CA . ARG A 1 190 ? 6.089 -15.302 -38.018 1.00 68.00 190 ARG A CA 1
ATOM 1446 C C . ARG A 1 190 ? 5.064 -16.409 -37.782 1.00 68.00 190 ARG A C 1
ATOM 1448 O O . ARG A 1 190 ? 5.264 -17.530 -38.238 1.00 68.00 190 ARG A O 1
ATOM 1455 N N . THR A 1 191 ? 4.005 -16.121 -37.027 1.00 56.69 191 THR A N 1
ATOM 1456 C CA . THR A 1 191 ? 2.961 -17.101 -36.697 1.00 56.69 191 THR A CA 1
ATOM 1457 C C . THR A 1 191 ? 1.855 -17.135 -37.746 1.00 56.69 191 THR A C 1
ATOM 1459 O O . THR A 1 191 ? 1.292 -18.199 -37.976 1.00 56.69 191 THR A O 1
ATOM 1462 N N . ALA A 1 192 ? 1.594 -16.020 -38.436 1.00 55.69 192 ALA A N 1
ATOM 1463 C CA . ALA A 1 192 ? 0.571 -15.943 -39.480 1.00 55.69 192 ALA A CA 1
ATOM 1464 C C . ALA A 1 192 ? 0.887 -16.850 -40.688 1.00 55.69 192 ALA A C 1
ATOM 1466 O O . ALA A 1 192 ? -0.001 -17.540 -41.189 1.00 55.69 192 ALA A O 1
ATOM 1467 N N . ASP A 1 193 ? 2.158 -16.937 -41.096 1.00 52.47 193 ASP A N 1
ATOM 1468 C CA . ASP A 1 193 ? 2.582 -17.823 -42.194 1.00 52.47 193 ASP A CA 1
ATOM 1469 C C . ASP A 1 193 ? 2.532 -19.317 -41.816 1.00 52.47 193 ASP A C 1
ATOM 1471 O O . ASP A 1 193 ? 2.402 -20.179 -42.684 1.00 52.47 193 ASP A O 1
ATOM 1475 N N . ALA A 1 194 ? 2.597 -19.649 -40.521 1.00 53.91 194 ALA A N 1
ATOM 1476 C CA . ALA A 1 194 ? 2.533 -21.032 -40.045 1.00 53.91 194 ALA A CA 1
ATOM 1477 C C . ALA A 1 194 ? 1.098 -21.597 -40.003 1.00 53.91 194 ALA A C 1
ATOM 1479 O O . ALA A 1 194 ? 0.922 -22.818 -40.022 1.00 53.91 194 ALA A O 1
ATOM 1480 N N . GLU A 1 195 ? 0.080 -20.733 -39.952 1.00 50.91 195 GLU A N 1
ATOM 1481 C CA . GLU A 1 195 ? -1.337 -21.126 -39.945 1.00 50.91 195 GLU A CA 1
ATOM 1482 C C . GLU A 1 195 ? -1.964 -21.128 -41.348 1.00 50.91 195 GLU A C 1
ATOM 1484 O O . GLU A 1 195 ? -2.856 -21.930 -41.604 1.00 50.91 195 GLU A O 1
ATOM 1489 N N . ALA A 1 196 ? -1.460 -20.315 -42.284 1.00 54.47 196 ALA A N 1
ATOM 1490 C CA . ALA A 1 196 ? -1.949 -20.266 -43.669 1.00 54.47 196 ALA A CA 1
ATOM 1491 C C . ALA A 1 196 ? -1.493 -21.448 -44.555 1.00 54.47 196 ALA A C 1
ATOM 1493 O O . ALA A 1 196 ? -1.941 -21.578 -45.693 1.00 54.47 196 ALA A O 1
ATOM 1494 N N . GLY A 1 197 ? -0.592 -22.298 -44.052 1.00 52.00 197 GLY A N 1
ATOM 1495 C CA . GLY A 1 197 ? -0.062 -23.477 -44.746 1.00 52.00 197 GLY A CA 1
ATOM 1496 C C . GLY A 1 197 ? -0.662 -24.819 -44.307 1.00 52.00 197 GLY A C 1
ATOM 1497 O O . GLY A 1 197 ? -0.032 -25.847 -44.557 1.00 52.00 197 GLY A O 1
ATOM 1498 N N . ARG A 1 198 ? -1.809 -24.827 -43.613 1.00 44.19 198 ARG A N 1
ATOM 1499 C CA . ARG A 1 198 ? -2.533 -26.046 -43.208 1.00 44.19 198 ARG A CA 1
ATOM 1500 C C . ARG A 1 198 ? -3.859 -26.202 -43.932 1.00 44.19 198 ARG A C 1
ATOM 1502 O O . ARG A 1 198 ? -4.563 -25.182 -44.085 1.00 44.19 198 ARG A O 1
#

Foldseek 3Di:
DDDDDDDDDPPQPDFPPDRWDDDPDFKTFHALVVVLVCLQPPDAFDKTFGMAGDDDPPDCNVVSVVQCVVVVQWDWDADPRRTIMIGGHPDHDDDDPDPPPPPDPDPQLLLLLQLLLVVVVVCVVVVHFDDQLQVSCVSSVHPGSVSSVVSVVVCVVVQQWDWDWDDDPPGITIDIDGRFHADNNRHGPVVVVVVVVD

Radius of gyration: 31.19 Å; chains: 1; bounding box: 59×40×90 Å